Protein AF-A0A7S3S2J1-F1 (afdb_monomer_lite)

Sequence (202 aa):
QIERDEGIYTLYLQVISAFTAVYYAEATLKIFALGRIYFLDPWCQLDFALVLISLLDEVASDILTSVLPIPAGLLRVLRVLRILRILRLLKSFGGLRDLLKTIALSLPALWNVSSLLALVVFMYSVVGMQLFTFVMHGEGITDQRNFETISSAALLLFQCLTGDEWSLIMADAGVTEGRGCSPDGATLPFSDEPVSNCGSQY

Organism: NCBI:txid141414

pLDDT: mean 83.12, std 9.82, range [46.38, 96.94]

Structure (mmCIF, N/CA/C/O backbone):
data_AF-A0A7S3S2J1-F1
#
_entry.id   AF-A0A7S3S2J1-F1
#
loop_
_atom_site.group_PDB
_atom_site.id
_atom_site.type_symbol
_atom_site.label_atom_id
_atom_site.label_alt_id
_atom_site.label_comp_id
_atom_site.label_asym_id
_atom_site.label_entity_id
_atom_site.label_seq_id
_atom_site.pdbx_PDB_ins_code
_atom_site.Cartn_x
_atom_site.Cartn_y
_atom_site.Cartn_z
_atom_site.occupancy
_atom_site.B_iso_or_equiv
_atom_site.auth_seq_id
_atom_site.auth_comp_id
_atom_site.auth_asym_id
_atom_site.auth_atom_id
_atom_site.pdbx_PDB_model_num
ATOM 1 N N . GLN A 1 1 ? 26.218 -10.490 25.830 1.00 46.38 1 GLN A N 1
ATOM 2 C CA . GLN A 1 1 ? 25.295 -9.360 26.093 1.00 46.38 1 GLN A CA 1
ATOM 3 C C . GLN A 1 1 ? 23.813 -9.723 25.882 1.00 46.38 1 GLN A C 1
ATOM 5 O O . GLN A 1 1 ? 22.976 -8.866 26.103 1.00 46.38 1 GLN A O 1
ATOM 10 N N . ILE A 1 2 ? 23.485 -10.982 25.544 1.00 54.66 2 ILE A N 1
ATOM 11 C CA . ILE A 1 2 ? 22.114 -11.469 25.276 1.00 54.66 2 ILE A CA 1
ATOM 12 C C . ILE A 1 2 ? 21.459 -12.097 26.536 1.00 54.66 2 ILE A C 1
ATOM 14 O O . ILE A 1 2 ? 20.244 -12.130 26.652 1.00 54.66 2 ILE A O 1
ATOM 18 N N . GLU A 1 3 ? 22.240 -12.500 27.547 1.00 58.75 3 GLU A N 1
ATOM 19 C CA . GLU A 1 3 ? 21.725 -13.144 28.779 1.00 58.75 3 GLU A CA 1
ATOM 20 C C . GLU A 1 3 ? 21.101 -12.192 29.817 1.00 58.75 3 GLU A C 1
ATOM 22 O O . GLU A 1 3 ? 20.320 -12.628 30.654 1.00 58.75 3 GLU A O 1
ATOM 27 N N . ARG A 1 4 ? 21.384 -10.879 29.772 1.00 56.00 4 ARG A N 1
ATOM 28 C CA . ARG A 1 4 ? 20.713 -9.898 30.666 1.00 56.00 4 ARG A CA 1
ATOM 29 C C . ARG A 1 4 ? 19.264 -9.618 30.237 1.00 56.00 4 ARG A C 1
ATOM 31 O O . ARG A 1 4 ? 18.516 -8.944 30.935 1.00 56.00 4 ARG A O 1
ATOM 38 N N . ASP A 1 5 ? 18.893 -10.123 29.075 1.00 65.00 5 ASP A N 1
ATOM 39 C CA . ASP A 1 5 ? 17.737 -9.682 28.320 1.00 65.00 5 ASP A CA 1
ATOM 40 C C . ASP A 1 5 ? 16.553 -10.647 28.527 1.00 65.00 5 ASP A C 1
ATOM 42 O O . ASP A 1 5 ? 15.405 -10.226 28.575 1.00 65.00 5 ASP A O 1
ATOM 46 N N . GLU A 1 6 ? 16.810 -11.928 28.818 1.00 75.12 6 GLU A N 1
ATOM 47 C CA . GLU A 1 6 ? 15.783 -12.966 29.025 1.00 75.12 6 GLU A CA 1
ATOM 48 C C . GLU A 1 6 ? 14.822 -12.654 30.194 1.00 75.12 6 GLU A C 1
ATOM 50 O O . GLU A 1 6 ? 13.600 -12.776 30.069 1.00 75.12 6 GLU A O 1
ATOM 55 N N . GLY A 1 7 ? 15.348 -12.145 31.314 1.00 77.38 7 GLY A N 1
ATOM 56 C CA . GLY A 1 7 ? 14.532 -11.673 32.440 1.00 77.38 7 GLY A CA 1
ATOM 57 C C . GLY A 1 7 ? 13.687 -10.438 32.098 1.00 77.38 7 GLY A C 1
ATOM 58 O O . GLY A 1 7 ? 12.542 -10.326 32.527 1.00 77.38 7 GLY A O 1
ATOM 59 N N . ILE A 1 8 ? 14.215 -9.527 31.276 1.00 79.06 8 ILE A N 1
ATOM 60 C CA . ILE A 1 8 ? 13.484 -8.336 30.820 1.00 79.06 8 ILE A CA 1
ATOM 61 C C . ILE A 1 8 ? 12.396 -8.735 29.814 1.00 79.06 8 ILE A C 1
ATOM 63 O O . ILE A 1 8 ? 11.279 -8.226 29.896 1.00 79.06 8 ILE A O 1
ATOM 67 N N . TYR A 1 9 ? 12.671 -9.688 28.921 1.00 77.50 9 TYR A N 1
ATOM 68 C CA . TYR A 1 9 ? 11.700 -10.203 27.955 1.00 77.50 9 TYR A CA 1
ATOM 69 C C . TYR A 1 9 ? 10.545 -10.938 28.630 1.00 77.50 9 TYR A C 1
ATOM 71 O O . TYR A 1 9 ? 9.387 -10.714 28.281 1.00 77.50 9 TYR A O 1
ATOM 79 N N . THR A 1 10 ? 10.826 -11.787 29.619 1.00 79.25 10 THR A N 1
ATOM 80 C CA . THR A 1 10 ? 9.770 -12.486 30.368 1.00 79.25 10 THR A CA 1
ATOM 81 C C . THR A 1 10 ? 8.900 -11.510 31.162 1.00 79.25 10 THR A C 1
ATOM 83 O O . THR A 1 10 ? 7.674 -11.608 31.097 1.00 79.25 10 THR A O 1
ATOM 86 N N . LEU A 1 11 ? 9.498 -10.514 31.827 1.00 82.56 11 LEU A N 1
ATOM 87 C CA . LEU A 1 11 ? 8.759 -9.433 32.490 1.00 82.56 11 LEU A CA 1
ATOM 88 C C . LEU A 1 11 ? 7.908 -8.627 31.501 1.00 82.56 11 LEU A C 1
ATOM 90 O O . LEU A 1 11 ? 6.737 -8.361 31.768 1.00 82.56 11 LEU A O 1
ATOM 94 N N . TYR A 1 12 ? 8.459 -8.278 30.339 1.00 80.56 12 TYR A N 1
ATOM 95 C CA . TYR A 1 12 ? 7.742 -7.574 29.277 1.00 80.56 12 TYR A CA 1
ATOM 96 C C . TYR A 1 12 ? 6.513 -8.362 28.795 1.00 80.56 12 TYR A C 1
ATOM 98 O O . TYR A 1 12 ? 5.415 -7.808 28.699 1.00 80.56 12 TYR A O 1
ATOM 106 N N . LEU A 1 13 ? 6.669 -9.668 28.561 1.00 75.56 13 LEU A N 1
ATOM 107 C CA . LEU A 1 13 ? 5.572 -10.552 28.160 1.00 75.56 13 LEU A CA 1
ATOM 108 C C . LEU A 1 13 ? 4.500 -10.671 29.249 1.00 75.56 13 LEU A C 1
ATOM 110 O O . LEU A 1 13 ? 3.309 -10.587 28.945 1.00 75.56 13 LEU A O 1
ATOM 114 N N . GLN A 1 14 ? 4.902 -10.806 30.516 1.00 81.25 14 GLN A N 1
ATOM 115 C CA . GLN A 1 14 ? 3.968 -10.856 31.642 1.00 81.25 14 GLN A CA 1
ATOM 116 C C . GLN A 1 14 ? 3.156 -9.565 31.758 1.00 81.25 14 GLN A C 1
ATOM 118 O O . GLN A 1 14 ? 1.929 -9.618 31.846 1.00 81.25 14 GLN A O 1
ATOM 123 N N . VAL A 1 15 ? 3.810 -8.406 31.670 1.00 81.38 15 VAL A N 1
ATOM 124 C CA . VAL A 1 15 ? 3.139 -7.101 31.707 1.00 81.38 15 VAL A CA 1
ATOM 125 C C . VAL A 1 15 ? 2.128 -6.976 30.563 1.00 81.38 15 VAL A C 1
ATOM 127 O O . VAL A 1 15 ? 0.972 -6.630 30.799 1.00 81.38 15 VAL A O 1
ATOM 130 N N . ILE A 1 16 ? 2.507 -7.330 29.333 1.00 77.44 16 ILE A N 1
ATOM 131 C CA . ILE A 1 16 ? 1.600 -7.280 28.175 1.00 77.44 16 ILE A CA 1
ATOM 132 C C . ILE A 1 16 ? 0.417 -8.229 28.328 1.00 77.44 16 ILE A C 1
ATOM 134 O O . ILE A 1 16 ? -0.709 -7.858 27.983 1.00 77.44 16 ILE A O 1
ATOM 138 N N . SER A 1 17 ? 0.643 -9.433 28.852 1.00 75.69 17 SER A N 1
ATOM 139 C CA . SER A 1 17 ? -0.434 -10.390 29.105 1.00 75.69 17 SER A CA 1
ATOM 140 C C . SER A 1 17 ? -1.430 -9.856 30.142 1.00 75.69 17 SER A C 1
ATOM 142 O O . SER A 1 17 ? -2.639 -9.926 29.924 1.00 75.69 17 SER A O 1
ATOM 144 N N . ALA A 1 18 ? -0.944 -9.201 31.203 1.00 80.81 18 ALA A N 1
ATOM 145 C CA . ALA A 1 18 ? -1.784 -8.593 32.230 1.00 80.81 18 ALA A CA 1
ATOM 146 C C . ALA A 1 18 ? -2.621 -7.431 31.672 1.00 80.81 18 ALA A C 1
ATOM 148 O O . ALA A 1 18 ? -3.836 -7.398 31.863 1.00 80.81 18 ALA A O 1
ATOM 149 N N . PHE A 1 19 ? -2.010 -6.519 30.908 1.00 75.50 19 PHE A N 1
ATOM 150 C CA . PHE A 1 19 ? -2.751 -5.457 30.218 1.00 75.50 19 PHE A CA 1
ATOM 151 C C . PHE A 1 19 ? -3.788 -6.031 29.246 1.00 75.50 19 PHE A C 1
ATOM 153 O O . PHE A 1 19 ? -4.921 -5.557 29.197 1.00 75.50 19 PHE A O 1
ATOM 160 N N . THR A 1 20 ? -3.436 -7.082 28.501 1.00 74.88 20 THR A N 1
ATOM 161 C CA . THR A 1 20 ? -4.353 -7.774 27.581 1.00 74.88 20 THR A CA 1
ATOM 162 C C . THR A 1 20 ? -5.565 -8.335 28.324 1.00 74.88 20 THR A C 1
ATOM 164 O O . THR A 1 20 ? -6.684 -8.156 27.846 1.00 74.88 20 THR A O 1
ATOM 167 N N . ALA A 1 21 ? -5.365 -8.947 29.493 1.00 79.50 21 ALA A N 1
ATOM 168 C CA . ALA A 1 21 ? -6.444 -9.467 30.328 1.00 79.50 21 ALA A CA 1
ATOM 169 C C . ALA A 1 21 ? -7.359 -8.355 30.870 1.00 79.50 21 ALA A C 1
ATOM 171 O O . ALA A 1 21 ? -8.578 -8.513 30.863 1.00 79.50 21 ALA A O 1
ATOM 172 N N . VAL A 1 22 ? -6.802 -7.207 31.271 1.00 80.69 22 VAL A N 1
ATOM 173 C CA . VAL A 1 22 ? -7.594 -6.037 31.698 1.00 80.69 22 VAL A CA 1
ATOM 174 C C . VAL A 1 22 ? -8.461 -5.514 30.553 1.00 80.69 22 VAL A C 1
ATOM 176 O O . VAL A 1 22 ? -9.655 -5.302 30.745 1.00 80.69 22 VAL A O 1
ATOM 179 N N . TYR A 1 23 ? -7.905 -5.381 29.346 1.00 73.06 23 TYR A N 1
ATOM 180 C CA . TYR A 1 23 ? -8.684 -4.985 28.167 1.00 73.06 23 TYR A CA 1
ATOM 181 C C . TYR A 1 23 ? -9.751 -6.019 27.798 1.00 73.06 23 TYR A C 1
ATOM 183 O O . TYR A 1 23 ? -10.849 -5.652 27.390 1.00 73.06 23 TYR A O 1
ATOM 191 N N . TYR A 1 24 ? -9.462 -7.310 27.965 1.00 76.31 24 TYR A N 1
ATOM 192 C CA . TYR A 1 24 ? -10.443 -8.373 27.758 1.00 76.31 24 TYR A CA 1
ATOM 193 C C . TYR A 1 24 ? -11.604 -8.270 28.757 1.00 76.31 24 TYR A C 1
ATOM 195 O O . TYR A 1 24 ? -12.774 -8.362 28.377 1.00 76.31 24 TYR A O 1
ATOM 203 N N . ALA A 1 25 ? -11.296 -8.016 30.030 1.00 80.56 25 ALA A N 1
ATOM 204 C CA . ALA A 1 25 ? -12.295 -7.786 31.067 1.00 80.56 25 ALA A CA 1
ATOM 205 C C . ALA A 1 25 ? -13.125 -6.520 30.788 1.00 80.56 25 ALA A C 1
ATOM 207 O O . ALA A 1 25 ? -14.348 -6.550 30.890 1.00 80.56 25 ALA A O 1
ATOM 208 N N . GLU A 1 26 ? -12.492 -5.423 30.368 1.00 81.44 26 GLU A N 1
ATOM 209 C CA . GLU A 1 26 ? -13.181 -4.189 29.976 1.00 81.44 26 GLU A CA 1
ATOM 210 C C . GLU A 1 26 ? -14.126 -4.419 28.786 1.00 81.44 26 GLU A C 1
ATOM 212 O O . GLU A 1 26 ? -15.284 -3.996 28.824 1.00 81.44 26 GLU A O 1
ATOM 217 N N . ALA A 1 27 ? -13.655 -5.112 27.745 1.00 73.62 27 ALA A N 1
ATOM 218 C CA . ALA A 1 27 ? -14.432 -5.403 26.546 1.00 73.62 27 ALA A CA 1
ATOM 219 C C . ALA A 1 27 ? -15.640 -6.294 26.858 1.00 73.62 27 ALA A C 1
ATOM 221 O O . ALA A 1 27 ? -16.764 -5.967 26.482 1.00 73.62 27 ALA A O 1
ATOM 222 N N . THR A 1 28 ? -15.432 -7.390 27.594 1.00 78.31 28 THR A N 1
ATOM 223 C CA . THR A 1 28 ? -16.518 -8.292 28.008 1.00 78.31 28 THR A CA 1
ATOM 224 C C . THR A 1 28 ? -17.535 -7.570 28.888 1.00 78.31 28 THR A C 1
ATOM 226 O O . THR A 1 28 ? -18.732 -7.659 28.616 1.00 78.31 28 THR A O 1
ATOM 229 N N . LEU A 1 29 ? -17.091 -6.769 29.863 1.00 81.62 29 LEU A N 1
ATOM 230 C CA . LEU A 1 29 ? -17.978 -5.964 30.707 1.00 81.62 29 LEU A CA 1
ATOM 231 C C . LEU A 1 29 ? -18.809 -4.984 29.866 1.00 81.62 29 LEU A C 1
ATOM 233 O O . LEU A 1 29 ? -20.023 -4.914 30.039 1.00 81.62 29 LEU A O 1
ATOM 237 N N . LYS A 1 30 ? -18.203 -4.283 28.900 1.00 77.94 30 LYS A N 1
ATOM 238 C CA . LYS A 1 30 ? -18.931 -3.377 27.993 1.00 77.94 30 LYS A CA 1
ATOM 239 C C . LYS A 1 30 ? -19.941 -4.099 27.106 1.00 77.94 30 LYS A C 1
ATOM 241 O O . LYS A 1 30 ? -21.025 -3.564 26.887 1.00 77.94 30 LYS A O 1
ATOM 246 N N . ILE A 1 31 ? -19.620 -5.298 26.624 1.00 79.06 31 ILE A N 1
ATOM 247 C CA . ILE A 1 31 ? -20.546 -6.115 25.827 1.00 79.06 31 ILE A CA 1
ATOM 248 C C . ILE A 1 31 ? -21.756 -6.520 26.677 1.00 79.06 31 ILE A C 1
ATOM 250 O O . ILE A 1 31 ? -22.893 -6.350 26.237 1.00 79.06 31 ILE A O 1
ATOM 254 N N . PHE A 1 32 ? -21.527 -6.984 27.910 1.00 80.56 32 PHE A N 1
ATOM 255 C CA . PHE A 1 32 ? -22.607 -7.353 28.829 1.00 80.56 32 PHE A CA 1
ATOM 256 C C . PHE A 1 32 ? -23.444 -6.148 29.280 1.00 80.56 32 PHE A C 1
ATOM 258 O O . PHE A 1 32 ? -24.659 -6.271 29.410 1.00 80.56 32 PHE A O 1
ATOM 265 N N . ALA A 1 33 ? -22.823 -4.984 29.486 1.00 83.56 33 ALA A N 1
ATOM 266 C CA . ALA A 1 33 ? -23.506 -3.788 29.974 1.00 83.56 33 ALA A CA 1
ATOM 267 C C . ALA A 1 33 ? -24.280 -3.024 28.881 1.00 83.56 33 ALA A C 1
ATOM 269 O O . ALA A 1 33 ? -25.367 -2.521 29.155 1.00 83.56 33 ALA A O 1
ATOM 270 N N . LEU A 1 34 ? -23.747 -2.914 27.654 1.00 77.62 34 LEU A N 1
ATOM 271 C CA . LEU A 1 34 ? -24.353 -2.108 26.579 1.00 77.62 34 LEU A CA 1
ATOM 272 C C . LEU A 1 34 ? -25.139 -2.934 25.546 1.00 77.62 34 LEU A C 1
ATOM 274 O O . LEU A 1 34 ? -25.948 -2.370 24.802 1.00 77.62 34 LEU A O 1
ATOM 278 N N . GLY A 1 35 ? -24.929 -4.252 25.468 1.00 79.56 35 GLY A N 1
ATOM 279 C CA . GLY A 1 35 ? -25.670 -5.146 24.574 1.00 79.56 35 GLY A CA 1
ATOM 280 C C . GLY A 1 35 ? -25.670 -4.676 23.113 1.00 79.56 35 GLY A C 1
ATOM 281 O O . GLY A 1 35 ? -24.632 -4.614 22.465 1.00 79.56 35 GLY A O 1
ATOM 282 N N . ARG A 1 36 ? -26.844 -4.322 22.570 1.00 70.69 36 ARG A N 1
ATOM 283 C CA . ARG A 1 36 ? -26.993 -3.857 21.173 1.00 70.69 36 ARG A CA 1
ATOM 284 C C . ARG A 1 36 ? -26.413 -2.465 20.909 1.00 70.69 36 ARG A C 1
ATOM 286 O O . ARG A 1 36 ? -25.995 -2.201 19.786 1.00 70.69 36 ARG A O 1
ATOM 293 N N . ILE A 1 37 ? -26.361 -1.595 21.918 1.00 75.12 37 ILE A N 1
ATOM 294 C CA . ILE A 1 37 ? -25.827 -0.227 21.783 1.00 75.12 37 ILE A CA 1
ATOM 295 C C . ILE A 1 37 ? -24.306 -0.267 21.576 1.00 75.12 37 ILE A C 1
ATOM 297 O O . ILE A 1 37 ? -23.743 0.603 20.918 1.00 75.12 37 ILE A O 1
ATOM 301 N N . TYR A 1 38 ? -23.653 -1.335 22.042 1.00 73.62 38 TYR A N 1
ATOM 302 C CA . TYR A 1 38 ? -22.228 -1.583 21.831 1.00 73.62 38 TYR A CA 1
ATOM 303 C C . TYR A 1 38 ? -21.841 -1.604 20.344 1.00 73.62 38 TYR A C 1
ATOM 305 O O . TYR A 1 38 ? -20.798 -1.080 19.965 1.00 73.62 38 TYR A O 1
ATOM 313 N N . PHE A 1 39 ? -22.699 -2.153 19.479 1.00 73.19 39 PHE A N 1
ATOM 314 C CA . PHE A 1 39 ? -22.431 -2.234 18.042 1.00 73.19 39 PHE A CA 1
ATOM 315 C C . PHE A 1 39 ? -22.706 -0.930 17.290 1.00 73.19 39 PHE A C 1
ATOM 317 O O . PHE A 1 39 ? -22.501 -0.893 16.085 1.00 73.19 39 PHE A O 1
ATOM 324 N N . LEU A 1 40 ? -23.160 0.139 17.945 1.00 77.56 40 LEU A N 1
ATOM 325 C CA . LEU A 1 40 ? -23.338 1.441 17.293 1.00 77.56 40 LEU A CA 1
ATOM 326 C C . LEU A 1 40 ? -22.095 2.329 17.421 1.00 77.56 40 LEU A C 1
ATOM 328 O O . LEU A 1 40 ? -21.878 3.191 16.573 1.00 77.56 40 LEU A O 1
ATOM 332 N N . ASP A 1 41 ? -21.268 2.115 18.448 1.00 79.31 41 ASP A N 1
ATOM 333 C CA . ASP A 1 41 ? -20.044 2.887 18.653 1.00 79.31 41 ASP A CA 1
ATOM 334 C C . ASP A 1 41 ? -18.847 2.222 17.937 1.00 79.31 41 ASP A C 1
ATOM 336 O O . ASP A 1 41 ? -18.451 1.110 18.309 1.00 79.31 41 ASP A O 1
ATOM 340 N N . PRO A 1 42 ? -18.217 2.875 16.940 1.00 77.88 42 PRO A N 1
ATOM 341 C CA . PRO A 1 42 ? -17.069 2.315 16.221 1.00 77.88 42 PRO A CA 1
ATOM 342 C C . PRO A 1 42 ? -15.878 2.000 17.139 1.00 77.88 42 PRO A C 1
ATOM 344 O O . PRO A 1 42 ? -15.122 1.064 16.876 1.00 77.88 42 PRO A O 1
ATOM 347 N N . TRP A 1 43 ? -15.722 2.718 18.257 1.00 76.69 43 TRP A N 1
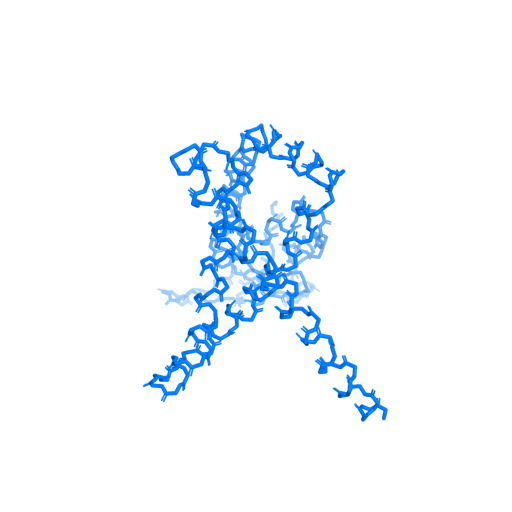ATOM 348 C CA . TRP A 1 43 ? -14.657 2.447 19.229 1.00 76.69 43 TRP A CA 1
ATOM 349 C C . TRP A 1 43 ? -14.894 1.182 20.054 1.00 76.69 43 TRP A C 1
ATOM 351 O O . TRP A 1 43 ? -13.937 0.586 20.564 1.00 76.69 43 TRP A O 1
ATOM 361 N N . CYS A 1 44 ? -16.156 0.782 20.191 1.00 76.88 44 CYS A N 1
ATOM 362 C CA . CYS A 1 44 ? -16.557 -0.483 20.787 1.00 76.88 44 CYS A CA 1
ATOM 363 C C . CYS A 1 44 ? -16.446 -1.622 19.761 1.00 76.88 44 CYS A C 1
ATOM 365 O O . CYS A 1 44 ? -15.898 -2.671 20.079 1.00 76.88 44 CYS A O 1
ATOM 367 N N . GLN A 1 45 ? -16.827 -1.406 18.499 1.00 80.19 45 GLN A N 1
ATOM 368 C CA . GLN A 1 45 ? -16.625 -2.407 17.439 1.00 80.19 45 GLN A CA 1
ATOM 369 C C . GLN A 1 45 ? -15.143 -2.764 17.232 1.00 80.19 45 GLN A C 1
ATOM 371 O O . GLN A 1 45 ? -14.797 -3.941 17.125 1.00 80.19 45 GLN A O 1
ATOM 376 N N . LEU A 1 46 ? -14.259 -1.758 17.218 1.00 78.88 46 LEU A N 1
ATOM 377 C CA . LEU A 1 46 ? -12.812 -1.963 17.117 1.00 78.88 46 LEU A CA 1
ATOM 378 C C . LEU A 1 46 ? -12.274 -2.762 18.312 1.00 78.88 46 LEU A C 1
ATOM 380 O O . LEU A 1 46 ? -11.433 -3.637 18.140 1.00 78.88 46 LEU A O 1
ATOM 384 N N . ASP A 1 47 ? -12.787 -2.503 19.513 1.00 78.38 47 ASP A N 1
ATOM 385 C CA . ASP A 1 47 ? -12.437 -3.241 20.731 1.00 78.38 47 ASP A CA 1
ATOM 386 C C . ASP A 1 47 ? -12.756 -4.733 20.607 1.00 78.38 47 ASP A C 1
ATOM 388 O O . ASP A 1 47 ? -11.893 -5.583 20.827 1.00 78.38 47 ASP A O 1
ATOM 392 N N . PHE A 1 48 ? -13.979 -5.046 20.176 1.00 80.25 48 PHE A N 1
ATOM 393 C CA . PHE A 1 48 ? -14.430 -6.413 19.955 1.00 80.25 48 PHE A CA 1
ATOM 394 C C . PHE A 1 48 ? -13.619 -7.120 18.870 1.00 80.25 48 PHE A C 1
ATOM 396 O O . PHE A 1 48 ? -13.197 -8.259 19.067 1.00 80.25 48 PHE A O 1
ATOM 403 N N . ALA A 1 49 ? -13.328 -6.434 17.761 1.00 82.81 49 ALA A N 1
ATOM 404 C CA . ALA A 1 49 ? -12.473 -6.972 16.708 1.00 82.81 49 ALA A CA 1
ATOM 405 C C . ALA A 1 49 ? -11.062 -7.294 17.232 1.00 82.81 49 ALA A C 1
ATOM 407 O O . ALA A 1 49 ? -10.541 -8.378 16.978 1.00 82.81 49 ALA A O 1
ATOM 408 N N . LEU A 1 50 ? -10.456 -6.399 18.021 1.00 80.44 50 LEU A N 1
ATOM 409 C CA . LEU A 1 50 ? -9.132 -6.623 18.610 1.00 80.44 50 LEU A CA 1
ATOM 410 C C . LEU A 1 50 ? -9.115 -7.770 19.627 1.00 80.44 50 LEU A C 1
ATOM 412 O O . LEU A 1 50 ? -8.096 -8.459 19.748 1.00 80.44 50 LEU A O 1
ATOM 416 N N . VAL A 1 51 ? -10.199 -7.970 20.377 1.00 79.62 51 VAL A N 1
ATOM 417 C CA . VAL A 1 51 ? -10.355 -9.119 21.280 1.00 79.62 51 VAL A CA 1
ATOM 418 C C . VAL A 1 51 ? -10.465 -10.413 20.480 1.00 79.62 51 VAL A C 1
ATOM 420 O O . VAL A 1 51 ? -9.702 -11.342 20.741 1.00 79.62 51 VAL A O 1
ATOM 423 N N . LEU A 1 52 ? -11.330 -10.449 19.464 1.00 83.69 52 LEU A N 1
ATOM 424 C CA . LEU A 1 52 ? -11.528 -11.622 18.613 1.00 83.69 52 LEU A CA 1
ATOM 425 C C . LEU A 1 52 ? -10.237 -12.032 17.891 1.00 83.69 52 LEU A C 1
ATOM 427 O O . LEU A 1 52 ? -9.886 -13.208 17.890 1.00 83.69 52 LEU A O 1
ATOM 431 N N . ILE A 1 53 ? -9.497 -11.066 17.337 1.00 83.94 53 ILE A N 1
ATOM 432 C CA . ILE A 1 53 ? -8.213 -11.315 16.667 1.00 83.94 53 ILE A CA 1
ATOM 433 C C . ILE A 1 53 ? -7.177 -11.886 17.643 1.00 83.94 53 ILE A C 1
ATOM 435 O O . ILE A 1 53 ? -6.421 -12.778 17.273 1.00 83.94 53 ILE A O 1
ATOM 439 N N . SER A 1 54 ? -7.138 -11.402 18.888 1.00 79.62 54 SER A N 1
ATOM 440 C CA . SER A 1 54 ? -6.163 -11.892 19.875 1.00 79.62 54 SER A CA 1
ATOM 441 C C . SER A 1 54 ? -6.498 -13.292 20.375 1.00 79.62 54 SER A C 1
ATOM 443 O O . SER A 1 54 ? -5.595 -14.105 20.536 1.00 79.62 54 SER A O 1
ATOM 445 N N . LEU A 1 55 ? -7.789 -13.585 20.557 1.00 80.19 55 LEU A N 1
ATOM 446 C CA . LEU A 1 55 ? -8.258 -14.928 20.883 1.00 80.19 55 LEU A CA 1
ATOM 447 C C . LEU A 1 55 ? -7.940 -15.905 19.741 1.00 80.19 55 LEU A C 1
ATOM 449 O O . LEU A 1 55 ? -7.476 -17.013 19.986 1.00 80.19 55 LEU A O 1
ATOM 453 N N . LEU A 1 56 ? -8.141 -15.475 18.491 1.00 83.19 56 LEU A N 1
ATOM 454 C CA . LEU A 1 56 ? -7.801 -16.268 17.313 1.00 83.19 56 LEU A CA 1
ATOM 455 C C . LEU A 1 56 ? -6.291 -16.511 17.208 1.00 83.19 56 LEU A C 1
ATOM 457 O O . LEU A 1 56 ? -5.896 -17.626 16.891 1.00 83.19 56 LEU A O 1
ATOM 461 N N . ASP A 1 57 ? -5.455 -15.513 17.502 1.00 81.12 57 ASP A N 1
ATOM 462 C CA . ASP A 1 57 ? -3.992 -15.651 17.520 1.00 81.12 57 ASP A CA 1
ATOM 463 C C . ASP A 1 57 ? -3.506 -16.640 18.594 1.00 81.12 57 ASP A C 1
ATOM 465 O O . ASP A 1 57 ? -2.680 -17.493 18.284 1.00 81.12 57 ASP A O 1
ATOM 469 N N . GLU A 1 58 ? -4.046 -16.585 19.816 1.00 78.25 58 GLU A N 1
ATOM 470 C CA . GLU A 1 58 ? -3.702 -17.521 20.906 1.00 78.25 58 GLU A CA 1
ATOM 471 C C . GLU A 1 58 ? -4.151 -18.957 20.598 1.00 78.25 58 GLU A C 1
ATOM 473 O O . GLU A 1 58 ? -3.374 -19.904 20.714 1.00 78.25 58 GLU A O 1
ATOM 478 N N . VAL A 1 59 ? -5.381 -19.129 20.103 1.00 78.38 59 VAL A N 1
ATOM 479 C CA . VAL A 1 59 ? -5.890 -20.442 19.674 1.00 78.38 59 VAL A CA 1
ATOM 480 C C . VAL A 1 59 ? -5.078 -20.989 18.495 1.00 78.38 59 VAL A C 1
ATOM 482 O O . VAL A 1 59 ? -4.742 -22.175 18.466 1.00 78.38 59 VAL A O 1
ATOM 485 N N . ALA A 1 60 ? -4.728 -20.139 17.527 1.00 76.00 60 ALA A N 1
ATOM 486 C CA . ALA A 1 60 ? -3.926 -20.535 16.376 1.00 76.00 60 ALA A CA 1
ATOM 487 C C . ALA A 1 60 ? -2.471 -20.854 16.754 1.00 76.00 60 ALA A C 1
ATOM 489 O O . ALA A 1 60 ? -1.867 -21.728 16.134 1.00 76.00 60 ALA A O 1
ATOM 490 N N . SER A 1 61 ? -1.890 -20.189 17.757 1.00 72.75 61 SER A N 1
ATOM 491 C CA . SER A 1 61 ? -0.516 -20.475 18.173 1.00 72.75 61 SER A CA 1
ATOM 492 C C . SER A 1 61 ? -0.375 -21.759 18.978 1.00 72.75 61 SER A C 1
ATOM 494 O O . SER A 1 61 ? 0.653 -22.415 18.823 1.00 72.75 61 SER A O 1
ATOM 496 N N . ASP A 1 62 ? -1.376 -22.119 19.786 1.00 71.56 62 ASP A N 1
ATOM 497 C CA . ASP A 1 62 ? -1.280 -23.238 20.737 1.00 71.56 62 ASP A CA 1
ATOM 498 C C . ASP A 1 62 ? -1.886 -24.542 20.192 1.00 71.56 62 ASP A C 1
ATOM 500 O O . ASP A 1 62 ? -1.305 -25.623 20.323 1.00 71.56 62 ASP A O 1
ATOM 504 N N . ILE A 1 63 ? -3.059 -24.462 19.555 1.00 66.44 63 ILE A N 1
ATOM 505 C CA . ILE A 1 63 ? -3.811 -25.646 19.105 1.00 66.44 63 ILE A CA 1
ATOM 506 C C . ILE A 1 63 ? -3.473 -25.992 17.653 1.00 66.44 63 ILE A C 1
ATOM 508 O O . ILE A 1 63 ? -3.348 -27.160 17.290 1.00 66.44 63 ILE A O 1
ATOM 512 N N . LEU A 1 64 ? -3.312 -24.988 16.793 1.00 62.97 64 LEU A N 1
ATOM 513 C CA . LEU A 1 64 ? -3.195 -25.233 15.355 1.00 62.97 64 LEU A CA 1
ATOM 514 C C . LEU A 1 64 ? -1.797 -25.732 14.956 1.00 62.97 64 LEU A C 1
ATOM 516 O O . LEU A 1 64 ? -1.678 -26.511 14.016 1.00 62.97 64 LEU A O 1
ATOM 520 N N . THR A 1 65 ? -0.750 -25.329 15.681 1.00 65.50 65 THR A N 1
ATOM 521 C CA . THR A 1 65 ? 0.647 -25.765 15.470 1.00 65.50 65 THR A CA 1
ATOM 522 C C . THR A 1 65 ? 0.900 -27.202 15.917 1.00 65.50 65 THR A C 1
ATOM 524 O O . THR A 1 65 ? 1.802 -27.847 15.387 1.00 65.50 65 THR A O 1
ATOM 527 N N . SER A 1 66 ? 0.122 -27.708 16.879 1.00 66.94 66 SER A N 1
ATOM 528 C CA . SER A 1 66 ? 0.246 -29.076 17.393 1.00 66.94 66 SER A CA 1
ATOM 529 C C . SER A 1 66 ? -0.553 -30.099 16.579 1.00 66.94 66 SER A C 1
ATOM 531 O O . SER A 1 66 ? -0.206 -31.279 16.588 1.00 66.94 66 SER A O 1
ATOM 533 N N . VAL A 1 67 ? -1.587 -29.663 15.848 1.00 67.81 67 VAL A N 1
ATOM 534 C CA . VAL A 1 67 ? -2.516 -30.555 15.127 1.00 67.81 67 VAL A CA 1
ATOM 535 C C . VAL A 1 67 ? -2.363 -30.495 13.599 1.00 67.81 67 VAL A C 1
ATOM 537 O O . VAL A 1 67 ? -2.625 -31.497 12.935 1.00 67.81 67 VAL A O 1
ATOM 540 N N . LEU A 1 68 ? -1.926 -29.371 13.011 1.00 71.25 68 LEU A N 1
ATOM 541 C CA . LEU A 1 68 ? -1.805 -29.214 11.553 1.00 71.25 68 LEU A CA 1
ATOM 542 C C . LEU A 1 68 ? -0.435 -28.649 11.127 1.00 71.25 68 LEU A C 1
ATOM 544 O O . LEU A 1 68 ? 0.098 -27.757 11.787 1.00 71.25 68 LEU A O 1
ATOM 548 N N . PRO A 1 69 ? 0.134 -29.090 9.985 1.00 70.44 69 PRO A N 1
ATOM 549 C CA . PRO A 1 69 ? 1.303 -28.447 9.394 1.00 70.44 69 PRO A CA 1
ATOM 550 C C . PRO A 1 69 ? 0.905 -27.076 8.825 1.00 70.44 69 PRO A C 1
ATOM 552 O O . PRO A 1 69 ? 0.402 -26.959 7.708 1.00 70.44 69 PRO A O 1
ATOM 555 N N . ILE A 1 70 ? 1.100 -26.021 9.618 1.00 71.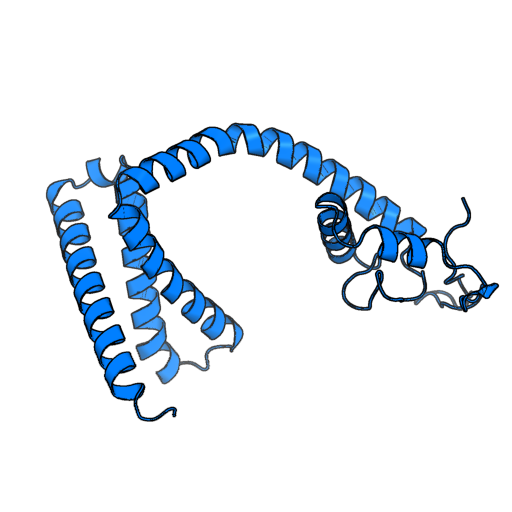25 70 ILE A N 1
ATOM 556 C CA . ILE A 1 70 ? 0.769 -24.648 9.226 1.00 71.25 70 ILE A CA 1
ATOM 557 C C . ILE A 1 70 ? 1.783 -24.133 8.186 1.00 71.25 70 ILE A C 1
ATOM 559 O O . ILE A 1 70 ? 2.991 -24.192 8.432 1.00 71.25 70 ILE A O 1
ATOM 563 N N . PRO A 1 71 ? 1.338 -23.548 7.056 1.00 78.06 71 PRO A N 1
ATOM 564 C CA . PRO A 1 71 ? 2.241 -22.926 6.093 1.00 78.06 71 PRO A CA 1
ATOM 565 C C . PRO A 1 71 ? 2.986 -21.732 6.708 1.00 78.06 71 PRO A C 1
ATOM 567 O O . PRO A 1 71 ? 2.402 -20.900 7.406 1.00 78.06 71 PRO A O 1
ATOM 570 N N . ALA A 1 72 ? 4.273 -21.586 6.377 1.00 76.81 72 ALA A N 1
ATOM 571 C CA . ALA A 1 72 ? 5.140 -20.530 6.914 1.00 76.81 72 ALA A CA 1
ATOM 572 C C . ALA A 1 72 ? 4.588 -19.103 6.709 1.00 76.81 72 ALA A C 1
ATOM 574 O O . ALA A 1 72 ? 4.856 -18.214 7.519 1.00 76.81 72 ALA A O 1
ATOM 575 N N . GLY A 1 73 ? 3.789 -18.882 5.657 1.00 79.12 73 GLY A N 1
ATOM 576 C CA . GLY A 1 73 ? 3.101 -17.613 5.410 1.00 79.12 73 GLY A CA 1
ATOM 577 C C . GLY A 1 73 ? 2.088 -17.251 6.500 1.00 79.12 73 GLY A C 1
ATOM 578 O O . GLY A 1 73 ? 2.084 -16.116 6.971 1.00 79.12 73 GLY A O 1
ATOM 579 N N . LEU A 1 74 ? 1.293 -18.215 6.977 1.00 78.31 74 LEU A N 1
ATOM 580 C CA . LEU A 1 74 ? 0.286 -17.961 8.012 1.00 78.31 74 LEU A CA 1
ATOM 581 C C . LEU A 1 74 ? 0.942 -17.644 9.362 1.00 78.31 74 LEU A C 1
ATOM 583 O O . LEU A 1 74 ? 0.507 -16.731 10.056 1.00 78.31 74 LEU A O 1
ATOM 587 N N . LEU A 1 75 ? 2.062 -18.301 9.686 1.00 78.81 75 LEU A N 1
ATOM 588 C CA . LEU A 1 75 ? 2.853 -17.979 10.879 1.00 78.81 75 LEU A CA 1
ATOM 589 C C . LEU A 1 75 ? 3.385 -16.538 10.858 1.00 78.81 75 LEU A C 1
ATOM 591 O O . LEU A 1 75 ? 3.441 -15.890 11.902 1.00 78.81 75 LEU A O 1
ATOM 595 N N . ARG A 1 76 ? 3.763 -16.010 9.684 1.00 81.56 76 ARG A N 1
ATOM 596 C CA . ARG A 1 76 ? 4.175 -14.601 9.546 1.00 81.56 76 ARG A CA 1
ATOM 597 C C . ARG A 1 76 ? 3.004 -13.653 9.792 1.00 81.56 76 ARG A C 1
ATOM 599 O O . ARG A 1 76 ? 3.183 -12.662 10.490 1.00 81.56 76 ARG A O 1
ATOM 606 N N . VAL A 1 77 ? 1.816 -13.975 9.280 1.00 82.25 77 VAL A N 1
ATOM 607 C CA . VAL A 1 77 ? 0.607 -13.170 9.512 1.00 82.25 77 VAL A CA 1
ATOM 608 C C . VAL A 1 77 ? 0.240 -13.147 10.996 1.00 82.25 77 VAL A C 1
ATOM 610 O O . VAL A 1 77 ? 0.048 -12.065 11.543 1.00 82.25 77 VAL A O 1
ATOM 613 N N . LEU A 1 78 ? 0.236 -14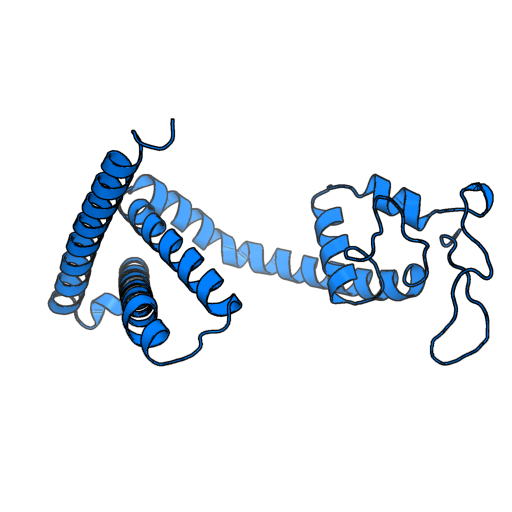.298 11.678 1.00 78.56 78 LEU A N 1
ATOM 614 C CA . LEU A 1 78 ? -0.018 -14.375 13.126 1.00 78.56 78 LEU A CA 1
ATOM 615 C C . LEU A 1 78 ? 0.962 -13.493 13.924 1.00 78.56 78 LEU A C 1
ATOM 617 O O . LEU A 1 78 ? 0.558 -12.734 14.803 1.00 78.56 78 LEU A O 1
ATOM 621 N N . ARG A 1 79 ? 2.249 -13.470 13.544 1.00 79.75 79 ARG A N 1
ATOM 622 C CA . ARG A 1 79 ? 3.234 -12.555 14.155 1.00 79.75 79 ARG A CA 1
ATOM 623 C C . ARG A 1 79 ? 2.870 -11.078 13.980 1.00 79.75 79 ARG A C 1
ATOM 625 O O . ARG A 1 79 ? 3.073 -10.305 14.910 1.00 79.75 79 ARG A O 1
ATOM 632 N N . VAL A 1 80 ? 2.325 -10.680 12.830 1.00 84.00 80 VAL A N 1
ATOM 633 C CA . VAL A 1 80 ? 1.867 -9.298 12.599 1.00 84.00 80 VAL A CA 1
ATOM 634 C C . VAL A 1 80 ? 0.608 -8.988 13.418 1.00 84.00 80 VAL A C 1
ATOM 636 O O . VAL A 1 80 ? 0.510 -7.907 13.994 1.00 84.00 80 VAL A O 1
ATOM 639 N N . LEU A 1 81 ? -0.323 -9.939 13.560 1.00 80.00 81 LEU A N 1
ATOM 640 C CA . LEU A 1 81 ? -1.523 -9.766 14.395 1.00 80.00 81 LEU A CA 1
ATOM 641 C C . LEU A 1 81 ? -1.181 -9.508 15.871 1.00 80.00 81 LEU A C 1
ATOM 643 O O . LEU A 1 81 ? -1.891 -8.765 16.546 1.00 80.00 81 LEU A O 1
ATOM 647 N N . ARG A 1 82 ? -0.052 -10.025 16.369 1.00 74.94 82 ARG A N 1
ATOM 648 C CA . ARG A 1 82 ? 0.451 -9.687 17.713 1.00 74.94 82 ARG A CA 1
ATOM 649 C C . ARG A 1 82 ? 0.794 -8.204 17.861 1.00 74.94 82 ARG A C 1
ATOM 651 O O . ARG A 1 82 ? 0.524 -7.628 18.912 1.00 74.94 82 ARG A O 1
ATOM 658 N N . ILE A 1 83 ? 1.313 -7.562 16.811 1.00 80.25 83 ILE A N 1
ATOM 659 C CA . ILE A 1 83 ? 1.611 -6.118 16.794 1.00 80.25 83 ILE A CA 1
ATOM 660 C C . ILE A 1 83 ? 0.312 -5.302 16.857 1.00 80.25 83 ILE A C 1
ATOM 662 O O . ILE A 1 83 ? 0.275 -4.246 17.485 1.00 80.25 83 ILE A O 1
ATOM 666 N N . LEU A 1 84 ? -0.793 -5.824 16.312 1.00 76.56 84 LEU A N 1
ATOM 667 C CA . LEU A 1 84 ? -2.117 -5.196 16.394 1.00 76.56 84 LEU A CA 1
ATOM 668 C C . LEU A 1 84 ? -2.573 -4.966 17.847 1.00 76.56 84 LEU A C 1
ATOM 670 O O . LEU A 1 84 ? -3.317 -4.026 18.120 1.00 76.56 84 LEU A O 1
ATOM 674 N N . ARG A 1 85 ? -2.088 -5.768 18.808 1.00 73.31 85 ARG A N 1
ATOM 675 C CA . ARG A 1 85 ? -2.361 -5.572 20.243 1.00 73.31 85 ARG A CA 1
ATOM 676 C C . ARG A 1 85 ? -1.809 -4.235 20.758 1.00 73.31 85 ARG A C 1
ATOM 678 O O . ARG A 1 85 ? -2.426 -3.638 21.636 1.00 73.31 85 ARG A O 1
ATOM 685 N N . ILE A 1 86 ? -0.722 -3.717 20.177 1.00 76.50 86 ILE A N 1
ATOM 686 C CA . ILE A 1 86 ? -0.163 -2.389 20.497 1.00 76.50 86 ILE A CA 1
ATOM 687 C C . ILE A 1 86 ? -1.147 -1.279 20.100 1.00 76.50 86 ILE A C 1
ATOM 689 O O . ILE A 1 86 ? -1.214 -0.255 20.778 1.00 76.50 86 ILE A O 1
ATOM 693 N N . LEU A 1 87 ? -2.001 -1.496 19.088 1.00 75.44 87 LEU A N 1
ATOM 694 C CA . LEU A 1 87 ? -3.031 -0.521 18.711 1.00 75.44 87 LEU A CA 1
ATOM 695 C C . LEU A 1 87 ? -4.047 -0.258 19.837 1.00 75.44 87 LEU A C 1
ATOM 697 O O . LEU A 1 87 ? -4.651 0.814 19.876 1.00 75.44 87 LEU A O 1
ATOM 701 N N . ARG A 1 88 ? -4.195 -1.179 20.803 1.00 72.31 88 ARG A N 1
ATOM 702 C CA . ARG A 1 88 ? -5.015 -0.963 22.010 1.00 72.31 88 ARG A CA 1
ATOM 703 C C . ARG A 1 88 ? -4.508 0.215 22.840 1.00 72.31 88 ARG A C 1
ATOM 705 O O . ARG A 1 88 ? -5.313 0.943 23.413 1.00 72.31 88 ARG A O 1
ATOM 712 N N . LEU A 1 89 ? -3.195 0.464 22.848 1.00 71.44 89 LEU A N 1
ATOM 713 C CA . LEU A 1 89 ? -2.616 1.624 23.530 1.00 71.44 89 LEU A CA 1
ATOM 714 C C . LEU A 1 89 ? -3.089 2.932 22.900 1.00 71.44 89 LEU A C 1
ATOM 716 O O . LEU A 1 89 ? -3.318 3.900 23.620 1.00 71.44 89 LEU A O 1
ATOM 720 N N . LEU A 1 90 ? -3.330 2.952 21.585 1.00 74.06 90 LEU A N 1
ATOM 721 C CA . LEU A 1 90 ? -3.828 4.148 20.902 1.00 74.06 90 LEU A CA 1
ATOM 722 C C . LEU A 1 90 ? -5.239 4.519 21.363 1.00 74.06 90 LEU A C 1
ATOM 724 O O . LEU A 1 90 ? -5.597 5.694 21.393 1.00 74.06 90 LEU A O 1
ATOM 728 N N . LYS A 1 91 ? -6.020 3.527 21.807 1.00 67.12 91 LYS A N 1
ATOM 729 C CA . LYS A 1 91 ? -7.295 3.758 22.476 1.00 67.12 91 LYS A CA 1
ATOM 730 C C . LYS A 1 91 ? -7.087 4.310 23.887 1.00 67.12 91 LYS A C 1
ATOM 732 O O . LYS A 1 91 ? -7.930 5.065 24.333 1.00 67.12 91 LYS A O 1
ATOM 737 N N . SER A 1 92 ? -6.012 4.043 24.617 1.00 67.56 92 SER A N 1
ATOM 738 C CA . SER A 1 92 ? -5.864 4.627 25.963 1.00 67.56 92 SER A CA 1
ATOM 739 C C . SER A 1 92 ? -5.641 6.148 25.941 1.00 67.56 92 SER A C 1
ATOM 741 O O . SER A 1 92 ? -6.019 6.835 26.889 1.00 67.56 92 SER A O 1
ATOM 743 N N . PHE A 1 93 ? -5.059 6.689 24.866 1.00 77.69 93 PHE A N 1
ATOM 744 C CA . PHE A 1 93 ? -4.716 8.109 24.762 1.00 77.69 93 PHE A CA 1
ATOM 745 C C . PHE A 1 93 ? -5.794 8.908 24.022 1.00 77.69 93 PHE A C 1
ATOM 747 O O . PHE A 1 93 ? -5.896 8.844 22.799 1.00 77.69 93 PHE A O 1
ATOM 754 N N . GLY A 1 94 ? -6.565 9.719 24.760 1.00 76.62 94 GLY A N 1
ATOM 755 C CA . GLY A 1 94 ? -7.624 10.571 24.197 1.00 76.62 94 GLY A CA 1
ATOM 756 C C . GLY A 1 94 ? -7.154 11.450 23.030 1.00 76.62 94 GLY A C 1
ATOM 757 O O . GLY A 1 94 ? -7.780 11.439 21.977 1.00 76.62 94 GLY A O 1
ATOM 758 N N . GLY A 1 95 ? -5.989 12.097 23.156 1.00 81.12 95 GLY A N 1
ATOM 759 C CA . GLY A 1 95 ? -5.439 12.932 22.079 1.00 81.12 95 GLY A CA 1
ATOM 760 C C . GLY A 1 95 ? -5.113 12.160 20.793 1.00 81.12 95 GLY A C 1
ATOM 761 O O . GLY A 1 95 ? -5.282 12.686 19.698 1.00 81.12 95 GLY A O 1
ATOM 762 N N . LEU A 1 96 ? -4.716 10.887 20.893 1.00 84.06 96 LEU A N 1
ATOM 763 C CA . LEU A 1 96 ? -4.464 10.062 19.711 1.00 84.06 96 LEU A CA 1
ATOM 764 C C . LEU A 1 96 ? -5.765 9.582 19.057 1.00 84.06 96 LEU A C 1
ATOM 766 O O . LEU A 1 96 ? -5.835 9.491 17.831 1.00 84.06 96 LEU A O 1
ATOM 770 N N . ARG A 1 97 ? -6.821 9.341 19.845 1.00 83.31 97 ARG A N 1
ATOM 771 C CA . ARG A 1 97 ? -8.157 9.058 19.297 1.00 83.31 97 ARG A CA 1
ATOM 772 C C . ARG A 1 97 ? -8.670 10.212 18.439 1.00 83.31 97 ARG A C 1
ATOM 774 O O . ARG A 1 97 ? -9.238 9.959 17.379 1.00 83.31 97 ARG A O 1
ATOM 781 N N . ASP A 1 98 ? -8.444 11.452 18.866 1.00 85.81 98 ASP A N 1
ATOM 782 C CA . ASP A 1 98 ? -8.884 12.641 18.129 1.00 85.81 98 ASP A CA 1
ATOM 783 C C . ASP A 1 98 ? -8.129 12.804 16.801 1.00 85.81 98 ASP A C 1
ATOM 785 O O . ASP A 1 98 ? -8.738 13.090 15.765 1.00 85.81 98 ASP A O 1
ATOM 789 N N . LEU A 1 99 ? -6.822 12.524 16.789 1.00 89.31 99 LEU A N 1
ATOM 790 C CA . LEU A 1 99 ? -6.028 12.487 15.556 1.00 89.31 99 LEU A CA 1
ATOM 791 C C . LEU A 1 99 ? -6.528 11.402 14.594 1.00 89.31 99 LEU A C 1
ATOM 793 O O . LEU A 1 99 ? -6.780 11.683 13.423 1.00 89.31 99 LEU A O 1
ATOM 797 N N . LEU A 1 100 ? -6.741 10.179 15.088 1.00 88.12 100 LEU A N 1
ATOM 798 C CA . LEU A 1 100 ? -7.264 9.072 14.281 1.00 88.12 100 LEU A CA 1
ATOM 799 C C . LEU A 1 100 ? -8.663 9.370 13.736 1.00 88.12 100 LEU A C 1
ATOM 801 O O . LEU A 1 100 ? -8.948 9.059 12.583 1.00 88.12 100 LEU A O 1
ATOM 805 N N . LYS A 1 101 ? -9.524 10.017 14.528 1.00 85.62 101 LYS A N 1
ATOM 806 C CA . LYS A 1 101 ? -10.843 10.466 14.075 1.00 85.62 101 LYS A CA 1
ATOM 807 C C . LYS A 1 101 ? -10.720 11.497 12.958 1.00 85.62 101 LYS A C 1
ATOM 809 O O . LYS A 1 101 ? -11.462 11.420 11.987 1.00 85.62 101 LYS A O 1
ATOM 814 N N . THR A 1 102 ? -9.772 12.423 13.062 1.00 91.06 102 THR A N 1
ATOM 815 C CA . THR A 1 102 ? -9.524 13.432 12.024 1.00 91.06 102 THR A CA 1
ATOM 816 C C . THR A 1 102 ? -9.062 12.783 10.718 1.00 91.06 102 THR A C 1
ATOM 818 O O . THR A 1 102 ? -9.575 13.124 9.655 1.00 91.06 102 THR A O 1
ATOM 821 N N . ILE A 1 103 ? -8.169 11.791 10.799 1.00 90.06 103 ILE A N 1
ATOM 822 C CA . ILE A 1 103 ? -7.751 10.985 9.643 1.00 90.06 103 ILE A CA 1
ATOM 823 C C . ILE A 1 103 ? -8.953 10.231 9.060 1.00 90.06 103 ILE A C 1
ATOM 825 O O . ILE A 1 103 ? -9.201 10.288 7.862 1.00 90.06 103 ILE A O 1
ATOM 829 N N . ALA A 1 104 ? -9.752 9.566 9.897 1.00 89.56 104 ALA A N 1
ATOM 830 C CA . ALA A 1 104 ? -10.919 8.816 9.437 1.00 89.56 104 ALA A CA 1
ATOM 831 C C . ALA A 1 104 ? -11.974 9.709 8.762 1.00 89.56 104 ALA A C 1
ATOM 833 O O . ALA A 1 104 ? -12.616 9.283 7.807 1.00 89.56 104 ALA A O 1
ATOM 834 N N . LEU A 1 105 ? -12.132 10.951 9.227 1.00 91.38 105 LEU A N 1
ATOM 835 C CA . LEU A 1 105 ? -13.031 11.933 8.621 1.00 91.38 105 LEU A CA 1
ATOM 836 C C . LEU A 1 105 ? -12.527 12.443 7.265 1.00 91.38 105 LEU A C 1
ATOM 838 O O . LEU A 1 105 ? -13.348 12.811 6.428 1.00 91.38 105 LEU A O 1
ATOM 842 N N . SER A 1 106 ? -11.212 12.458 7.025 1.00 93.38 106 SER A N 1
ATOM 843 C CA . SER A 1 106 ? -10.641 12.869 5.736 1.00 93.38 106 SER A CA 1
ATOM 844 C C . SER A 1 106 ? -10.532 11.721 4.725 1.00 93.38 106 SER A C 1
ATOM 846 O O . SER A 1 106 ? -10.524 11.986 3.522 1.00 93.38 106 SER A O 1
ATOM 848 N N . LEU A 1 107 ? -10.538 10.455 5.170 1.00 93.38 107 LEU A N 1
ATOM 849 C CA . LEU A 1 107 ? -10.482 9.273 4.295 1.00 93.38 107 LEU A CA 1
ATOM 850 C C . LEU A 1 107 ? -11.497 9.284 3.133 1.00 93.38 107 LEU A C 1
ATOM 852 O O . LEU A 1 107 ? -11.083 8.977 2.016 1.00 93.38 107 LEU A O 1
ATOM 856 N N . PRO A 1 108 ? -12.783 9.656 3.310 1.00 91.56 108 PRO A N 1
ATOM 857 C CA . PRO A 1 108 ? -13.739 9.688 2.201 1.00 91.56 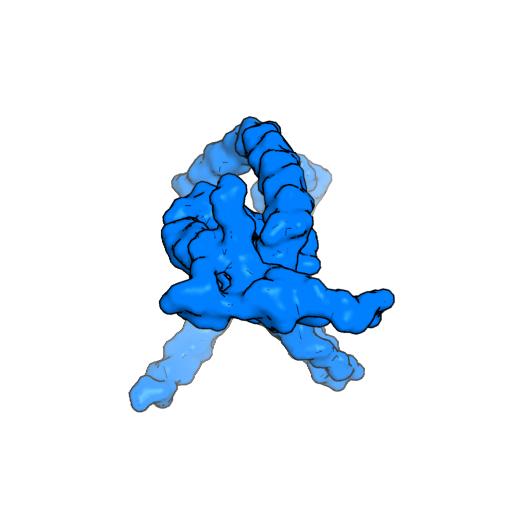108 PRO A CA 1
ATOM 858 C C . PRO A 1 108 ? -13.358 10.692 1.107 1.00 91.56 108 PRO A C 1
ATOM 860 O O . PRO A 1 108 ? -13.525 10.415 -0.078 1.00 91.56 108 PRO A O 1
ATOM 863 N N . ALA A 1 109 ? -12.811 11.849 1.490 1.00 91.44 109 ALA A N 1
ATOM 864 C CA . ALA A 1 109 ? -12.324 12.834 0.529 1.00 91.44 109 ALA A CA 1
ATOM 865 C C . ALA A 1 109 ? -11.056 12.329 -0.179 1.00 91.44 109 ALA A C 1
ATOM 867 O O . ALA A 1 109 ? -10.938 12.451 -1.399 1.00 91.44 109 ALA A O 1
ATOM 868 N N . LEU A 1 110 ? -10.143 11.699 0.570 1.00 93.75 110 LEU A N 1
ATOM 869 C CA . LEU A 1 110 ? -8.937 11.074 0.023 1.00 93.75 110 LEU A CA 1
ATOM 870 C C . LEU A 1 110 ? -9.261 9.932 -0.945 1.00 93.75 110 LEU A C 1
ATOM 872 O O . LEU A 1 110 ? -8.532 9.756 -1.918 1.00 93.75 110 LEU A O 1
ATOM 876 N N . TRP A 1 111 ? -10.339 9.178 -0.720 1.00 95.00 111 TRP A N 1
ATOM 877 C CA . TRP A 1 111 ? -10.753 8.078 -1.595 1.00 95.00 111 TRP A CA 1
ATOM 878 C C . TRP A 1 111 ? -11.061 8.554 -3.018 1.00 95.00 111 TRP A C 1
ATOM 880 O O . TRP A 1 111 ? -10.664 7.907 -3.984 1.00 95.00 111 TRP A O 1
ATOM 890 N N . ASN A 1 112 ? -11.695 9.721 -3.160 1.00 94.12 112 ASN A N 1
ATOM 891 C CA . ASN A 1 112 ? -11.997 10.304 -4.469 1.00 94.12 112 ASN A CA 1
ATOM 892 C C . ASN A 1 112 ? -10.727 10.691 -5.239 1.00 94.12 112 ASN A C 1
ATOM 894 O O . ASN A 1 112 ? -10.628 10.454 -6.438 1.00 94.12 112 ASN A O 1
ATOM 898 N N . VAL A 1 113 ? -9.741 11.270 -4.552 1.00 95.44 113 VAL A N 1
ATOM 899 C CA . VAL A 1 113 ? -8.461 11.642 -5.176 1.00 95.44 113 VAL A CA 1
ATOM 900 C C . VAL A 1 113 ? -7.622 10.397 -5.471 1.00 95.44 113 VAL A C 1
ATOM 902 O O . VAL A 1 113 ? -7.028 10.286 -6.539 1.00 95.44 113 VAL A O 1
ATOM 905 N N . SER A 1 114 ? -7.614 9.431 -4.551 1.00 94.44 114 SER A N 1
ATOM 906 C CA . SER A 1 114 ? -6.866 8.179 -4.695 1.00 94.44 114 SER A CA 1
ATOM 907 C C . SER A 1 114 ? -7.406 7.319 -5.833 1.00 94.44 114 SER A C 1
ATOM 909 O O . SER A 1 114 ? -6.617 6.693 -6.530 1.00 94.44 114 SER A O 1
ATOM 911 N N . SER A 1 115 ? -8.723 7.296 -6.061 1.00 94.88 115 SER A N 1
ATOM 912 C CA . SER A 1 115 ? -9.312 6.546 -7.175 1.00 94.88 115 SER A CA 1
ATOM 913 C C . SER A 1 115 ? -8.931 7.145 -8.529 1.00 94.88 115 SER A C 1
ATOM 915 O O . SER A 1 115 ? -8.564 6.404 -9.441 1.00 94.88 115 SER A O 1
ATOM 917 N N . LEU A 1 116 ? -8.926 8.478 -8.641 1.00 95.81 116 LEU A N 1
ATOM 918 C CA . LEU A 1 116 ? -8.423 9.170 -9.825 1.00 95.81 116 LEU A CA 1
ATOM 919 C C . LEU A 1 116 ? -6.939 8.857 -10.053 1.00 95.81 116 LEU A C 1
ATOM 921 O O . LEU A 1 116 ? -6.548 8.512 -11.165 1.00 95.81 116 LEU A O 1
ATOM 925 N N . LEU A 1 117 ? -6.123 8.921 -8.998 1.00 95.56 117 LEU A N 1
ATOM 926 C CA . LEU A 1 117 ? -4.698 8.605 -9.079 1.00 95.56 117 LEU A CA 1
ATOM 927 C C . LEU A 1 117 ? -4.455 7.144 -9.485 1.00 95.56 117 LEU A C 1
ATOM 929 O O . LEU A 1 117 ? -3.619 6.883 -10.344 1.00 95.56 117 LEU A O 1
ATOM 933 N N . ALA A 1 118 ? -5.206 6.196 -8.923 1.00 95.75 118 ALA A N 1
ATOM 934 C CA . ALA A 1 118 ? -5.103 4.779 -9.264 1.00 95.75 118 ALA A CA 1
ATOM 935 C C . ALA A 1 118 ? -5.450 4.513 -10.736 1.00 95.75 118 ALA A C 1
ATOM 937 O O . ALA A 1 118 ? -4.788 3.704 -11.383 1.00 95.75 118 ALA A O 1
ATOM 938 N N . LEU A 1 119 ? -6.443 5.220 -11.288 1.00 96.12 119 LEU A N 1
ATOM 939 C CA . LEU A 1 119 ? -6.775 5.142 -12.711 1.00 96.12 119 LEU A CA 1
ATOM 940 C C . LEU A 1 119 ? -5.628 5.662 -13.583 1.00 96.12 119 LEU A C 1
ATOM 942 O O . LEU A 1 119 ? -5.283 5.029 -14.579 1.00 96.12 119 LEU A O 1
ATOM 946 N N . VAL A 1 120 ? -5.009 6.778 -13.192 1.00 95.94 120 VAL A N 1
ATOM 947 C CA . VAL A 1 120 ? -3.837 7.323 -13.888 1.00 95.94 120 VAL A CA 1
ATOM 948 C C . VAL A 1 120 ? -2.679 6.324 -13.854 1.00 95.94 120 VAL A C 1
ATOM 950 O O . VAL A 1 120 ? -2.134 6.007 -14.908 1.00 95.94 120 VAL A O 1
ATOM 953 N N . VAL A 1 121 ? -2.352 5.763 -12.683 1.00 96.50 121 VAL A N 1
ATOM 954 C CA . VAL A 1 121 ? -1.322 4.715 -12.554 1.00 96.50 121 VAL A CA 1
ATOM 955 C C . VAL A 1 121 ? -1.638 3.542 -13.466 1.00 96.50 121 VAL A C 1
ATOM 957 O O . VAL A 1 121 ? -0.772 3.129 -14.220 1.00 96.50 121 VAL A O 1
ATOM 960 N N . PHE A 1 122 ? -2.879 3.055 -13.465 1.00 96.31 122 PHE A N 1
ATOM 961 C CA . PHE A 1 122 ? -3.290 1.935 -14.306 1.00 96.31 122 PHE A CA 1
ATOM 962 C C . PHE A 1 122 ? -3.090 2.212 -15.802 1.00 96.31 122 PHE A C 1
ATOM 964 O O . PHE A 1 122 ? -2.533 1.374 -16.511 1.00 96.31 122 PHE A O 1
ATOM 971 N N . MET A 1 123 ? -3.488 3.394 -16.285 1.00 96.94 123 MET A N 1
ATOM 972 C CA . MET A 1 123 ? -3.265 3.782 -17.681 1.00 96.94 123 MET A CA 1
ATOM 973 C C . MET A 1 123 ? -1.772 3.809 -18.025 1.00 96.94 123 MET A C 1
ATOM 975 O O . MET A 1 123 ? -1.362 3.226 -19.029 1.00 96.94 123 MET A O 1
ATOM 979 N N . TYR A 1 124 ? -0.950 4.434 -17.177 1.00 95.56 124 TYR A N 1
ATOM 980 C CA . TYR A 1 124 ? 0.494 4.500 -17.397 1.00 95.56 124 TYR A CA 1
ATOM 981 C C . TYR A 1 124 ? 1.193 3.151 -17.222 1.00 95.56 124 TYR A C 1
ATOM 983 O O . TYR A 1 124 ? 2.195 2.921 -17.886 1.00 95.56 124 TYR A O 1
ATOM 991 N N . SER A 1 125 ? 0.672 2.230 -16.407 1.00 96.88 125 SER A N 1
ATOM 992 C CA . SER A 1 125 ? 1.198 0.865 -16.314 1.00 96.88 125 SER A CA 1
ATOM 993 C C . SER A 1 125 ? 1.041 0.129 -17.637 1.00 96.88 125 SER A C 1
ATOM 995 O O . SER A 1 125 ? 1.990 -0.496 -18.095 1.00 96.88 125 SER A O 1
ATOM 997 N N . VAL A 1 126 ? -0.122 0.242 -18.285 1.00 96.25 126 VAL A N 1
ATOM 998 C CA . VAL A 1 126 ? -0.367 -0.393 -19.590 1.00 96.25 126 VAL A CA 1
ATOM 999 C C . VAL A 1 126 ? 0.538 0.202 -20.672 1.00 96.25 126 VAL A C 1
ATOM 1001 O O . VAL A 1 126 ? 1.132 -0.545 -21.446 1.00 96.25 126 VAL A O 1
ATOM 1004 N N . VAL A 1 127 ? 0.689 1.530 -20.698 1.00 94.81 127 VAL A N 1
ATOM 1005 C CA . VAL A 1 127 ? 1.613 2.210 -21.624 1.00 94.81 127 VAL A CA 1
ATOM 1006 C C . VAL A 1 127 ? 3.065 1.813 -21.342 1.00 94.81 127 VAL A C 1
ATOM 1008 O O . VAL A 1 127 ? 3.802 1.473 -22.261 1.00 94.81 127 VAL A O 1
ATOM 1011 N N . GLY A 1 128 ? 3.471 1.795 -20.072 1.00 93.25 128 GLY A N 1
ATOM 1012 C CA . GLY A 1 128 ? 4.818 1.419 -19.653 1.00 93.25 128 GLY A CA 1
ATOM 1013 C C . GLY A 1 128 ? 5.171 -0.015 -20.034 1.00 93.25 128 GLY A C 1
ATOM 1014 O O . GLY A 1 128 ? 6.273 -0.253 -20.510 1.00 93.25 128 GLY A O 1
ATOM 1015 N N . MET A 1 129 ? 4.228 -0.956 -19.927 1.00 93.44 129 MET A N 1
ATOM 1016 C CA . MET A 1 129 ? 4.431 -2.323 -20.418 1.00 93.44 129 MET A CA 1
ATOM 1017 C C . MET A 1 129 ? 4.647 -2.375 -21.931 1.00 93.44 129 MET A C 1
ATOM 1019 O O . MET A 1 129 ? 5.500 -3.109 -22.409 1.00 93.44 129 MET A O 1
ATOM 1023 N N . GLN A 1 130 ? 3.899 -1.589 -22.703 1.00 90.69 130 GLN A N 1
ATOM 1024 C CA . GLN A 1 130 ? 4.043 -1.589 -24.162 1.00 90.69 130 GLN A CA 1
ATOM 1025 C C . GLN A 1 130 ? 5.384 -1.001 -24.617 1.00 90.69 130 GLN A C 1
ATOM 1027 O O . GLN A 1 130 ? 5.907 -1.421 -25.644 1.00 90.69 130 GLN A O 1
ATOM 1032 N N . LEU A 1 131 ? 5.934 -0.047 -23.862 1.00 90.06 131 LEU A N 1
ATOM 1033 C CA . LEU A 1 131 ? 7.156 0.670 -24.231 1.00 90.06 131 LEU A CA 1
ATOM 1034 C C . LEU A 1 131 ? 8.429 0.079 -23.620 1.00 90.06 131 LEU A C 1
ATOM 1036 O O . LEU A 1 131 ? 9.475 0.103 -24.260 1.00 90.06 131 LEU A O 1
ATOM 1040 N N . PHE A 1 132 ? 8.360 -0.426 -22.387 1.00 91.31 132 PHE A N 1
ATOM 1041 C CA . PHE A 1 132 ? 9.542 -0.728 -21.576 1.00 91.31 132 PHE A CA 1
ATOM 1042 C C . PHE A 1 132 ? 9.621 -2.186 -21.104 1.00 91.31 132 PHE A C 1
ATOM 1044 O O . PHE A 1 132 ? 10.485 -2.508 -20.294 1.00 91.31 132 PHE A O 1
ATOM 1051 N N . THR A 1 133 ? 8.759 -3.088 -21.592 1.00 90.69 133 THR A N 1
ATOM 1052 C CA . THR A 1 133 ? 8.778 -4.501 -21.156 1.00 90.69 133 THR A CA 1
ATOM 1053 C C . THR A 1 133 ? 10.069 -5.241 -21.503 1.00 90.69 133 THR A C 1
ATOM 1055 O O . THR A 1 133 ? 10.392 -6.200 -20.813 1.00 90.69 133 THR A O 1
ATOM 1058 N N . PHE A 1 134 ? 10.782 -4.840 -22.560 1.00 89.31 134 PHE A N 1
ATOM 1059 C CA . PHE A 1 134 ? 12.017 -5.502 -23.002 1.00 89.31 134 PHE A CA 1
ATOM 1060 C C . PHE A 1 134 ? 13.278 -4.713 -22.655 1.00 89.31 134 PHE A C 1
ATOM 1062 O O . PHE A 1 134 ? 14.365 -5.145 -23.018 1.00 89.31 134 PHE A O 1
ATOM 1069 N N . VAL A 1 135 ? 13.157 -3.567 -21.977 1.00 90.94 135 VAL A N 1
ATOM 1070 C CA . VAL A 1 135 ? 14.317 -2.741 -21.623 1.00 90.94 135 VAL A CA 1
ATOM 1071 C C . VAL A 1 135 ? 15.263 -3.522 -20.716 1.00 90.94 135 VAL A C 1
ATOM 1073 O O . VAL A 1 135 ? 14.834 -4.182 -19.771 1.00 90.94 135 VAL A O 1
ATOM 1076 N N . MET A 1 136 ? 16.560 -3.428 -21.007 1.00 89.56 136 MET A N 1
ATOM 1077 C CA . MET A 1 136 ? 17.615 -4.040 -20.206 1.00 89.56 136 MET A CA 1
ATOM 1078 C C . MET A 1 136 ? 17.524 -3.616 -18.731 1.00 89.56 136 MET A C 1
ATOM 1080 O O . MET A 1 136 ? 17.406 -2.431 -18.421 1.00 89.56 136 MET A O 1
ATOM 1084 N N . HIS A 1 137 ? 17.638 -4.585 -17.820 1.00 91.88 137 HIS A N 1
ATOM 1085 C CA . HIS A 1 137 ? 17.678 -4.306 -16.387 1.00 91.88 137 HIS A CA 1
ATOM 1086 C C . HIS A 1 137 ? 18.957 -3.549 -15.990 1.00 91.88 137 HIS A C 1
ATOM 1088 O O . HIS A 1 137 ? 20.063 -3.908 -16.403 1.00 91.88 137 HIS A O 1
ATOM 1094 N N . GLY A 1 138 ? 18.785 -2.521 -15.165 1.00 89.50 138 GLY A N 1
ATOM 1095 C CA . GLY A 1 138 ? 19.823 -1.655 -14.620 1.00 89.50 138 GLY A CA 1
ATOM 1096 C C . GLY A 1 138 ? 19.666 -1.470 -13.109 1.00 89.50 138 GLY A C 1
ATOM 1097 O O . GLY A 1 138 ? 19.357 -2.417 -12.385 1.00 89.50 138 GLY A O 1
ATOM 1098 N N . GLU A 1 139 ? 19.908 -0.255 -12.615 1.00 89.75 139 GLU A N 1
ATOM 1099 C CA . GLU A 1 139 ? 19.796 0.062 -11.182 1.00 89.75 139 GLU A CA 1
ATOM 1100 C C . GLU A 1 139 ? 18.355 0.395 -10.757 1.00 89.75 139 GLU A C 1
ATOM 1102 O O . GLU A 1 139 ? 17.921 0.009 -9.672 1.00 89.75 139 GLU A O 1
ATOM 1107 N N . GLY A 1 140 ? 17.601 1.099 -11.603 1.00 89.88 140 GLY A N 1
ATOM 1108 C CA . GLY A 1 140 ? 16.210 1.483 -11.370 1.00 89.88 140 GLY A CA 1
ATOM 1109 C C . GLY A 1 140 ? 15.199 0.446 -11.866 1.00 89.88 140 GLY A C 1
ATOM 1110 O O . GLY A 1 140 ? 14.191 0.208 -11.194 1.00 89.88 140 GLY A O 1
ATOM 1111 N N . ILE A 1 141 ? 15.463 -0.183 -13.016 1.00 93.31 141 ILE A N 1
ATOM 1112 C CA . ILE A 1 141 ? 14.643 -1.269 -13.575 1.00 93.31 141 ILE A CA 1
ATOM 1113 C C . ILE A 1 141 ? 15.336 -2.603 -13.284 1.00 93.31 141 ILE A C 1
ATOM 1115 O O . ILE A 1 141 ? 16.350 -2.916 -13.891 1.00 93.31 141 ILE A O 1
ATOM 1119 N N . THR A 1 142 ? 14.790 -3.417 -12.381 1.00 92.62 142 THR A N 1
ATOM 1120 C CA . THR A 1 142 ? 15.390 -4.698 -11.937 1.00 92.62 142 THR A CA 1
ATOM 1121 C C . THR A 1 142 ? 14.423 -5.866 -12.130 1.00 92.62 142 THR A C 1
ATOM 1123 O O . THR A 1 142 ? 13.241 -5.643 -12.380 1.00 92.62 142 THR A O 1
ATOM 1126 N N . ASP A 1 143 ? 14.871 -7.107 -11.913 1.00 91.38 143 ASP A N 1
ATOM 1127 C CA . ASP A 1 143 ? 14.046 -8.328 -12.023 1.00 91.38 143 ASP A CA 1
ATOM 1128 C C . ASP A 1 143 ? 12.735 -8.288 -11.209 1.00 91.38 143 ASP A C 1
ATOM 1130 O O . ASP A 1 143 ? 11.769 -8.972 -11.530 1.00 91.38 143 ASP A O 1
ATOM 1134 N N . GLN A 1 144 ? 12.695 -7.519 -10.115 1.00 91.12 144 GLN A N 1
ATOM 1135 C CA . GLN A 1 144 ? 11.506 -7.382 -9.258 1.00 91.12 144 GLN A CA 1
ATOM 1136 C C . GLN A 1 144 ? 10.729 -6.082 -9.521 1.00 91.12 144 GLN A C 1
ATOM 1138 O O . GLN A 1 144 ? 9.557 -5.965 -9.159 1.00 91.12 144 GLN A O 1
ATOM 1143 N N . ARG A 1 145 ? 11.390 -5.085 -10.115 1.00 93.31 145 ARG A N 1
ATOM 1144 C CA . ARG A 1 145 ? 10.888 -3.725 -10.342 1.00 93.31 145 ARG A CA 1
ATOM 1145 C C . ARG A 1 145 ? 10.998 -3.409 -11.826 1.00 93.31 145 ARG A C 1
ATOM 1147 O O . ARG A 1 145 ? 11.959 -2.783 -12.259 1.00 93.31 145 ARG A O 1
ATOM 1154 N N . ASN A 1 146 ? 10.021 -3.865 -12.598 1.00 93.94 146 ASN A N 1
ATOM 1155 C CA . ASN A 1 146 ? 10.046 -3.786 -14.056 1.00 93.94 146 ASN A CA 1
ATOM 1156 C C . ASN A 1 146 ? 8.668 -3.464 -14.650 1.00 93.94 146 ASN A C 1
ATOM 1158 O O . ASN A 1 146 ? 7.674 -3.326 -13.934 1.00 93.94 146 ASN A O 1
ATOM 1162 N N . PHE A 1 147 ? 8.629 -3.377 -15.980 1.00 94.88 147 PHE A N 1
ATOM 1163 C CA . PHE A 1 147 ? 7.423 -3.184 -16.783 1.00 94.88 147 PHE A CA 1
ATOM 1164 C C . PHE A 1 147 ? 6.964 -4.475 -17.486 1.00 94.88 147 PHE A C 1
ATOM 1166 O O . PHE A 1 147 ? 6.326 -4.412 -18.529 1.00 94.88 147 PHE A O 1
ATOM 1173 N N . GLU A 1 148 ? 7.272 -5.654 -16.941 1.00 92.00 148 GLU A N 1
ATOM 1174 C CA . GLU A 1 148 ? 6.885 -6.938 -17.556 1.00 92.00 148 GLU A CA 1
ATOM 1175 C C . GLU A 1 148 ? 5.453 -7.356 -17.209 1.00 92.00 148 GLU A C 1
ATOM 1177 O O . GLU A 1 148 ? 4.780 -8.041 -17.980 1.00 92.00 148 GLU A O 1
ATOM 1182 N N . THR A 1 149 ? 4.957 -6.945 -16.038 1.00 93.94 149 THR A N 1
ATOM 1183 C CA . THR A 1 149 ? 3.594 -7.245 -15.586 1.00 93.94 149 THR A CA 1
ATOM 1184 C C . THR A 1 149 ? 2.882 -5.975 -15.154 1.00 93.94 149 THR A C 1
ATOM 1186 O O . THR A 1 149 ? 3.504 -5.027 -14.677 1.00 93.94 149 THR A O 1
ATOM 1189 N N . ILE A 1 150 ? 1.549 -5.968 -15.239 1.00 94.56 150 ILE A N 1
ATOM 1190 C CA . ILE A 1 150 ? 0.749 -4.804 -14.827 1.00 94.56 150 ILE A CA 1
ATOM 1191 C C . ILE A 1 150 ? 0.997 -4.485 -13.347 1.00 94.56 150 ILE A C 1
ATOM 1193 O O . ILE A 1 150 ? 1.067 -3.319 -12.972 1.00 94.56 150 ILE A O 1
ATOM 1197 N N . SER A 1 151 ? 1.162 -5.510 -12.502 1.00 95.19 151 SER A N 1
ATOM 1198 C CA . SER A 1 151 ? 1.385 -5.315 -11.068 1.00 95.19 151 SER A CA 1
ATOM 1199 C C . SER A 1 151 ? 2.772 -4.751 -10.769 1.00 95.19 151 SER A C 1
ATOM 1201 O O . SER A 1 151 ? 2.873 -3.842 -9.948 1.00 95.19 151 SER A O 1
ATOM 1203 N N . SER A 1 152 ? 3.829 -5.265 -11.407 1.00 95.12 152 SER A N 1
ATOM 1204 C CA . SER A 1 152 ? 5.183 -4.726 -11.223 1.00 95.12 152 SER A CA 1
ATOM 1205 C C . SER A 1 152 ? 5.278 -3.297 -11.761 1.00 95.12 152 SER A C 1
ATOM 1207 O O . SER A 1 152 ? 5.745 -2.415 -11.042 1.00 95.12 152 SER A O 1
ATOM 1209 N N . ALA A 1 153 ? 4.697 -3.031 -12.936 1.00 96.38 153 ALA A N 1
ATOM 1210 C CA . ALA A 1 153 ? 4.621 -1.697 -13.525 1.00 96.38 153 ALA A CA 1
ATOM 1211 C C . ALA A 1 153 ? 3.838 -0.709 -12.643 1.00 96.38 153 ALA A C 1
ATOM 1213 O O . ALA A 1 153 ? 4.253 0.434 -12.466 1.00 96.38 153 ALA A O 1
ATOM 1214 N N . ALA A 1 154 ? 2.706 -1.129 -12.069 1.00 96.62 154 ALA A N 1
ATOM 1215 C CA . ALA A 1 154 ? 1.904 -0.291 -11.179 1.00 96.62 154 ALA A CA 1
ATOM 1216 C C . ALA A 1 154 ? 2.637 0.045 -9.877 1.00 96.62 154 ALA A C 1
ATOM 1218 O O . ALA A 1 154 ? 2.595 1.192 -9.437 1.00 96.62 154 ALA A O 1
ATOM 1219 N N . LEU A 1 155 ? 3.335 -0.923 -9.277 1.00 95.88 155 LEU A N 1
ATOM 1220 C CA . LEU A 1 155 ? 4.136 -0.695 -8.071 1.00 95.88 155 LEU A CA 1
ATOM 1221 C C . LEU A 1 155 ? 5.344 0.208 -8.351 1.00 95.88 155 LEU A C 1
ATOM 1223 O O . LEU A 1 155 ? 5.626 1.104 -7.557 1.00 95.88 155 LEU A O 1
ATOM 1227 N N . LEU A 1 156 ? 6.010 0.023 -9.493 1.00 95.00 156 LEU A N 1
ATOM 1228 C CA . LEU A 1 156 ? 7.130 0.862 -9.915 1.00 95.00 156 LEU A CA 1
ATOM 1229 C C . LEU A 1 156 ? 6.689 2.312 -10.166 1.00 95.00 156 LEU A C 1
ATOM 1231 O O . LEU A 1 156 ? 7.320 3.252 -9.690 1.00 95.00 156 LEU A O 1
ATOM 1235 N N . LEU A 1 157 ? 5.559 2.510 -10.850 1.00 95.50 157 LEU A N 1
ATOM 1236 C CA . LEU A 1 157 ? 4.990 3.842 -11.067 1.00 95.50 157 LEU A CA 1
ATOM 1237 C C . LEU A 1 157 ? 4.465 4.471 -9.773 1.00 95.50 157 LEU A C 1
ATOM 1239 O O . LEU A 1 157 ? 4.571 5.684 -9.603 1.00 95.50 157 LEU A O 1
ATOM 1243 N N . PHE A 1 158 ? 3.939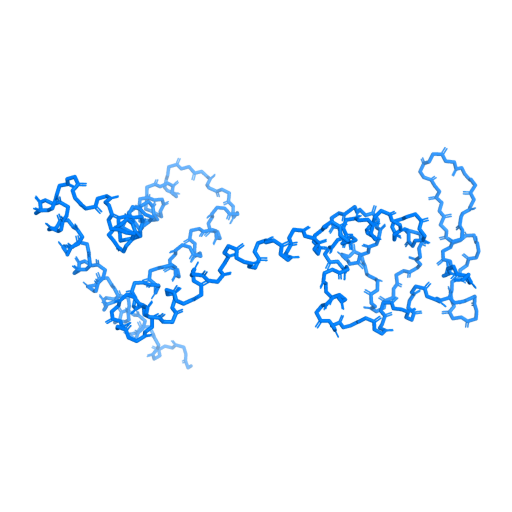 3.672 -8.843 1.00 94.88 158 PHE A N 1
ATOM 1244 C CA . PHE A 1 158 ? 3.573 4.157 -7.514 1.00 94.88 158 PHE A CA 1
ATOM 1245 C C . PHE A 1 158 ? 4.795 4.679 -6.746 1.00 94.88 158 PHE A C 1
ATOM 1247 O O . PHE A 1 158 ? 4.720 5.744 -6.137 1.00 94.88 158 PHE A O 1
ATOM 1254 N N . GLN A 1 159 ? 5.937 3.993 -6.834 1.00 94.31 159 GLN A N 1
ATOM 1255 C CA . GLN A 1 159 ? 7.196 4.486 -6.275 1.00 94.31 159 GLN A CA 1
ATOM 1256 C C . GLN A 1 159 ? 7.627 5.811 -6.931 1.00 94.31 159 GLN A C 1
ATOM 1258 O O . GLN A 1 159 ? 7.881 6.788 -6.220 1.00 94.31 159 GLN A O 1
ATOM 1263 N N . CYS A 1 160 ? 7.587 5.904 -8.267 1.00 93.88 160 CYS A N 1
ATOM 1264 C CA . CYS A 1 160 ? 7.858 7.156 -8.986 1.00 93.88 160 CYS A CA 1
ATOM 1265 C C . CYS A 1 160 ? 6.939 8.305 -8.541 1.00 93.88 160 CYS A C 1
ATOM 1267 O O . CYS A 1 160 ? 7.399 9.435 -8.390 1.00 93.88 160 CYS A O 1
ATOM 1269 N N . LEU A 1 161 ? 5.650 8.037 -8.295 1.00 93.94 161 LEU A N 1
ATOM 1270 C CA . LEU A 1 161 ? 4.692 9.042 -7.812 1.00 93.94 161 LEU A CA 1
ATOM 1271 C C . LEU A 1 161 ? 5.054 9.599 -6.434 1.00 93.94 161 LEU A C 1
ATOM 1273 O O . LEU A 1 161 ? 4.761 10.759 -6.151 1.00 93.94 161 LEU A O 1
ATOM 1277 N N . THR A 1 162 ? 5.696 8.798 -5.582 1.00 93.50 162 THR A N 1
ATOM 1278 C CA . THR A 1 162 ? 6.212 9.270 -4.288 1.00 93.50 162 THR A CA 1
ATOM 1279 C C . THR A 1 162 ? 7.510 10.076 -4.411 1.00 93.50 162 THR A C 1
ATOM 1281 O O . THR A 1 162 ? 7.998 10.601 -3.413 1.00 93.50 162 THR A O 1
ATOM 1284 N N . GLY A 1 163 ? 8.039 10.225 -5.632 1.00 92.69 163 GLY A N 1
ATOM 1285 C CA . GLY A 1 163 ? 9.280 10.941 -5.927 1.00 92.69 163 GLY A CA 1
ATOM 1286 C C . GLY A 1 163 ? 10.539 10.120 -5.665 1.00 92.69 163 GLY A C 1
ATOM 1287 O O . GLY A 1 163 ? 11.637 10.671 -5.703 1.00 92.69 163 GLY A O 1
ATOM 1288 N N . ASP A 1 164 ? 10.389 8.824 -5.404 1.00 93.81 164 ASP A N 1
ATOM 1289 C CA . ASP A 1 164 ? 11.495 7.940 -5.071 1.00 93.81 164 ASP A CA 1
ATOM 1290 C C . ASP A 1 164 ? 12.077 7.285 -6.333 1.00 93.81 164 ASP A C 1
ATOM 1292 O O . ASP A 1 164 ? 11.337 6.812 -7.194 1.00 93.81 164 ASP A O 1
ATOM 1296 N N . GLU A 1 165 ? 13.407 7.318 -6.456 1.00 92.19 165 GLU A N 1
ATOM 1297 C CA . GLU A 1 165 ? 14.233 6.685 -7.508 1.00 92.19 165 GLU A CA 1
ATOM 1298 C C . GLU A 1 165 ? 13.831 6.894 -8.986 1.00 92.19 165 GLU A C 1
ATOM 1300 O O . GLU A 1 165 ? 14.388 6.261 -9.886 1.00 92.19 165 GLU A O 1
ATOM 1305 N N . TRP A 1 166 ? 12.933 7.837 -9.278 1.00 92.94 166 TRP A N 1
ATOM 1306 C CA . TRP A 1 166 ? 12.447 8.119 -10.635 1.00 92.94 166 TRP A CA 1
ATOM 1307 C C . TRP A 1 166 ? 13.576 8.432 -11.632 1.00 92.94 166 TRP A C 1
ATOM 1309 O O . TRP A 1 166 ? 13.474 8.101 -12.812 1.00 92.94 166 TRP A O 1
ATOM 1319 N N . SER A 1 167 ? 14.667 9.048 -11.166 1.00 93.00 167 SER A N 1
ATOM 1320 C CA . SER A 1 167 ? 15.812 9.417 -12.001 1.00 93.00 167 SER A CA 1
ATOM 1321 C C . SER A 1 167 ? 16.597 8.205 -12.499 1.00 93.00 167 SER A C 1
ATOM 1323 O O . SER A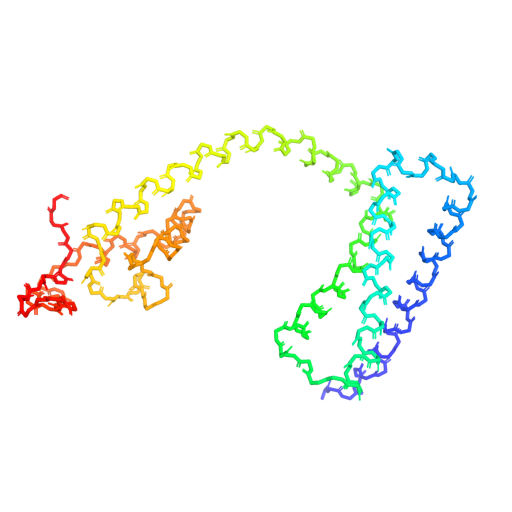 1 167 ? 17.096 8.235 -13.621 1.00 93.00 167 SER A O 1
ATOM 1325 N N . LEU A 1 168 ? 16.696 7.145 -11.689 1.00 92.88 168 LEU A N 1
ATOM 1326 C CA . LEU A 1 168 ? 17.354 5.893 -12.078 1.00 92.88 168 LEU A CA 1
ATOM 1327 C C . LEU A 1 168 ? 16.484 5.132 -13.077 1.00 92.88 168 LEU A C 1
ATOM 1329 O O . LEU A 1 168 ? 16.967 4.702 -14.118 1.00 92.88 168 LEU A O 1
ATOM 1333 N N . ILE A 1 169 ? 15.177 5.069 -12.813 1.00 93.12 169 ILE A N 1
ATOM 1334 C CA . ILE A 1 169 ? 14.206 4.437 -13.715 1.00 93.12 169 ILE A CA 1
ATOM 1335 C C . ILE A 1 169 ? 14.214 5.129 -15.084 1.00 93.12 169 ILE A C 1
ATOM 1337 O O . ILE A 1 169 ? 14.209 4.460 -16.110 1.00 93.12 169 ILE A O 1
ATOM 1341 N N . MET A 1 170 ? 14.281 6.463 -15.115 1.00 92.19 170 MET A N 1
ATOM 1342 C CA . MET A 1 170 ? 14.396 7.227 -16.360 1.00 92.19 170 MET A CA 1
ATOM 1343 C C . MET A 1 170 ? 15.724 6.967 -17.086 1.00 92.19 170 MET A C 1
ATOM 1345 O O . MET A 1 170 ? 15.741 6.882 -18.312 1.00 92.19 170 MET A O 1
ATOM 1349 N N . ALA A 1 171 ? 16.834 6.854 -16.351 1.00 91.19 171 ALA A N 1
ATOM 1350 C CA . ALA A 1 171 ? 18.142 6.579 -16.941 1.00 91.19 171 ALA A CA 1
ATOM 1351 C C . ALA A 1 171 ? 18.195 5.193 -17.601 1.00 91.19 171 ALA A C 1
ATOM 1353 O O . ALA A 1 171 ? 18.732 5.076 -18.704 1.00 91.19 171 ALA A O 1
ATOM 1354 N N . ASP A 1 172 ? 17.599 4.185 -16.963 1.00 92.12 172 ASP A N 1
ATOM 1355 C CA . ASP A 1 172 ? 17.509 2.825 -17.498 1.00 92.12 172 ASP A CA 1
ATOM 1356 C C . ASP A 1 172 ? 16.508 2.741 -18.658 1.00 92.12 172 ASP A C 1
ATOM 1358 O O . ASP A 1 172 ? 16.811 2.173 -19.704 1.00 92.12 172 ASP A O 1
ATOM 1362 N N . ALA A 1 173 ? 15.342 3.387 -18.534 1.00 91.00 173 ALA A N 1
ATOM 1363 C CA . ALA A 1 173 ? 14.338 3.444 -19.599 1.00 91.00 173 ALA A CA 1
ATOM 1364 C C . ALA A 1 173 ? 14.836 4.161 -20.867 1.00 91.00 173 ALA A C 1
ATOM 1366 O O . ALA A 1 173 ? 14.312 3.913 -21.951 1.00 91.00 173 ALA A O 1
ATOM 1367 N N . GLY A 1 174 ? 15.831 5.045 -20.737 1.00 89.94 174 GLY A N 1
ATOM 1368 C CA . GLY A 1 174 ? 16.477 5.777 -21.830 1.00 89.94 174 GLY A CA 1
ATOM 1369 C C . GLY A 1 174 ? 17.840 5.216 -22.249 1.00 89.94 174 GLY A C 1
ATOM 1370 O O . GLY A 1 174 ? 18.632 5.944 -22.856 1.00 89.94 174 GLY A O 1
ATOM 1371 N N . VAL A 1 175 ? 18.161 3.965 -21.894 1.00 89.94 175 VAL A N 1
ATOM 1372 C CA . VAL A 1 175 ? 19.463 3.359 -22.204 1.00 89.94 175 VAL A CA 1
ATOM 1373 C C . VAL A 1 175 ? 19.709 3.286 -23.718 1.00 89.94 175 VAL A C 1
ATOM 1375 O O . VAL A 1 175 ? 18.821 2.945 -24.498 1.00 89.94 175 VAL A O 1
ATOM 1378 N N . THR A 1 176 ? 20.933 3.613 -24.138 1.00 88.25 176 THR A N 1
ATOM 1379 C CA . THR A 1 176 ? 21.369 3.601 -25.545 1.00 88.25 176 THR A CA 1
ATOM 1380 C C . THR A 1 176 ? 22.447 2.555 -25.788 1.00 88.25 176 THR A C 1
ATOM 1382 O O . THR A 1 176 ? 23.083 2.086 -24.842 1.00 88.25 176 THR A O 1
ATOM 1385 N N . GLU A 1 177 ? 22.692 2.202 -27.055 1.00 86.06 177 GLU A N 1
ATOM 1386 C CA . GLU A 1 177 ? 23.678 1.169 -27.424 1.00 86.06 177 GLU A CA 1
ATOM 1387 C C . GLU A 1 177 ? 25.073 1.478 -26.859 1.00 86.06 177 GLU A C 1
ATOM 1389 O O . GLU A 1 177 ? 25.775 0.595 -26.371 1.00 86.06 177 GLU A O 1
ATOM 1394 N N . GLY A 1 178 ? 25.443 2.763 -26.802 1.00 82.31 178 GLY A N 1
ATOM 1395 C CA . GLY A 1 178 ? 26.703 3.216 -26.205 1.00 82.31 178 GLY A CA 1
ATOM 1396 C C . GLY A 1 178 ? 26.835 2.960 -24.697 1.00 82.31 178 GLY A C 1
ATOM 1397 O O . GLY A 1 178 ? 27.932 3.090 -24.160 1.00 82.31 178 GLY A O 1
ATOM 1398 N N . ARG A 1 179 ? 25.743 2.604 -24.008 1.00 81.12 179 ARG A N 1
ATOM 1399 C CA . ARG A 1 179 ? 25.714 2.227 -22.585 1.00 81.12 179 ARG A CA 1
ATOM 1400 C C . ARG A 1 179 ? 25.469 0.731 -22.351 1.00 81.12 179 ARG A C 1
ATOM 1402 O O . ARG A 1 179 ? 25.396 0.331 -21.194 1.00 81.12 179 ARG A O 1
ATOM 1409 N N . GLY A 1 180 ? 25.399 -0.087 -23.407 1.00 82.75 180 GLY A N 1
ATOM 1410 C CA . GLY A 1 180 ? 25.398 -1.552 -23.300 1.00 82.75 180 GLY A CA 1
ATOM 1411 C C . GLY A 1 180 ? 24.095 -2.271 -23.659 1.00 82.75 180 GLY A C 1
ATOM 1412 O O . GLY A 1 180 ? 24.066 -3.495 -23.556 1.00 82.75 180 GLY A O 1
ATOM 1413 N N . CYS A 1 181 ? 23.044 -1.570 -24.102 1.00 87.38 181 CYS A N 1
ATOM 1414 C CA . CYS A 1 181 ? 21.875 -2.240 -24.688 1.00 87.38 181 CYS A CA 1
ATOM 1415 C C . CYS A 1 181 ? 22.173 -2.726 -26.121 1.00 87.38 181 CYS A C 1
ATOM 1417 O O . CYS A 1 181 ? 23.090 -2.232 -26.779 1.00 87.38 181 CYS A O 1
ATOM 1419 N N . SER A 1 182 ? 21.403 -3.701 -26.600 1.00 88.06 182 SER A N 1
ATOM 1420 C CA . SER A 1 182 ? 21.517 -4.309 -27.925 1.00 88.06 182 SER A CA 1
ATOM 1421 C C . SER A 1 182 ? 20.176 -4.245 -28.676 1.00 88.06 182 SER A C 1
ATOM 1423 O O . SER A 1 182 ? 19.137 -4.622 -28.118 1.00 88.06 182 SER A O 1
ATOM 1425 N N . PRO A 1 183 ? 20.165 -3.833 -29.957 1.00 84.44 183 PRO A N 1
ATOM 1426 C CA . PRO A 1 183 ? 18.957 -3.831 -30.782 1.00 84.44 183 PRO A CA 1
ATOM 1427 C C . PRO A 1 183 ? 18.376 -5.232 -31.025 1.00 84.44 183 PRO A C 1
ATOM 1429 O O . PRO A 1 183 ? 17.188 -5.332 -31.309 1.00 84.44 183 PRO A O 1
ATOM 1432 N N . ASP A 1 184 ? 19.167 -6.287 -30.809 1.00 83.88 184 ASP A N 1
ATOM 1433 C CA . ASP A 1 184 ? 18.737 -7.690 -30.883 1.00 83.88 184 ASP A CA 1
ATOM 1434 C C . ASP A 1 184 ? 18.797 -8.389 -29.507 1.00 83.88 184 ASP A C 1
ATOM 1436 O O . ASP A 1 184 ? 19.082 -9.582 -29.392 1.00 83.88 184 ASP A O 1
ATOM 1440 N N . GLY A 1 185 ? 18.643 -7.617 -28.427 1.00 79.62 185 GLY A N 1
ATOM 1441 C CA . GLY A 1 185 ? 18.959 -8.047 -27.063 1.00 79.62 185 GLY A CA 1
ATOM 1442 C C . GLY A 1 185 ? 17.883 -8.853 -26.328 1.00 79.62 185 GLY A C 1
ATOM 1443 O O . GLY A 1 185 ? 18.170 -9.375 -25.251 1.00 79.62 185 GLY A O 1
ATOM 1444 N N . ALA A 1 186 ? 16.668 -8.959 -26.867 1.00 80.31 186 ALA A N 1
ATOM 1445 C CA . ALA A 1 186 ? 15.575 -9.740 -26.295 1.00 80.31 186 ALA A CA 1
ATOM 1446 C C . ALA A 1 186 ? 14.922 -10.638 -27.361 1.00 80.31 186 ALA A C 1
ATOM 1448 O O . ALA A 1 186 ? 14.981 -10.360 -28.555 1.00 80.31 186 ALA A O 1
ATOM 1449 N N . THR A 1 187 ? 14.301 -11.739 -26.935 1.00 79.38 187 THR A N 1
ATOM 1450 C CA . THR A 1 187 ? 13.585 -12.672 -27.823 1.00 79.38 187 THR A CA 1
ATOM 1451 C C . THR A 1 187 ? 12.167 -12.875 -27.320 1.00 79.38 187 THR A C 1
ATOM 1453 O O . THR A 1 187 ? 11.924 -12.995 -26.117 1.00 79.38 187 THR A O 1
ATOM 1456 N N . LEU A 1 188 ? 11.210 -12.878 -28.244 1.00 79.94 188 LEU A N 1
ATOM 1457 C CA . LEU A 1 188 ? 9.811 -13.090 -27.908 1.00 79.94 188 LEU A CA 1
ATOM 1458 C C . LEU A 1 188 ? 9.555 -14.586 -27.658 1.00 79.94 188 LEU A C 1
ATOM 1460 O O . LEU A 1 188 ? 10.029 -15.430 -28.414 1.00 79.94 188 LEU A O 1
ATOM 1464 N N . PRO A 1 189 ? 8.726 -14.954 -26.666 1.00 74.31 189 PRO A N 1
ATOM 1465 C CA . PRO A 1 189 ? 8.427 -16.360 -26.377 1.00 74.31 189 PRO A CA 1
ATOM 1466 C C . PRO A 1 189 ? 7.650 -17.080 -27.496 1.00 74.31 189 PRO A C 1
ATOM 1468 O O . PRO A 1 189 ? 7.507 -18.300 -27.450 1.00 74.31 189 PRO A O 1
ATOM 1471 N N . PHE A 1 190 ? 7.133 -16.342 -28.487 1.00 80.06 190 PHE A N 1
ATOM 1472 C CA . PHE A 1 190 ? 6.305 -16.867 -29.581 1.00 80.06 190 PHE A CA 1
ATOM 1473 C C . PHE A 1 190 ? 6.848 -16.558 -30.984 1.00 80.06 190 PHE A C 1
ATOM 1475 O O . PHE A 1 190 ? 6.204 -16.912 -31.970 1.00 80.06 190 PHE A O 1
ATOM 1482 N N . SER A 1 191 ? 8.004 -15.903 -31.091 1.00 77.38 191 SER A N 1
ATOM 1483 C CA . SER A 1 191 ? 8.648 -15.608 -32.371 1.00 77.38 191 SER A CA 1
ATOM 1484 C C . SER A 1 191 ? 10.157 -15.516 -32.194 1.00 77.38 191 SER A C 1
ATOM 1486 O O . SER A 1 191 ? 10.626 -14.815 -31.304 1.00 77.38 191 SER A O 1
ATOM 1488 N N . ASP A 1 192 ? 10.905 -16.149 -33.096 1.00 75.69 192 ASP A N 1
ATOM 1489 C CA . ASP A 1 192 ? 12.375 -16.086 -33.130 1.00 75.69 192 ASP A CA 1
ATOM 1490 C C . ASP A 1 192 ? 12.911 -14.733 -33.639 1.00 75.69 192 ASP A C 1
ATOM 1492 O O . ASP A 1 192 ? 14.114 -14.572 -33.842 1.00 75.69 192 ASP A O 1
ATOM 1496 N N . GLU A 1 193 ? 12.029 -13.754 -33.872 1.00 80.06 193 GLU A N 1
ATOM 1497 C CA . GLU A 1 193 ? 12.441 -12.401 -34.224 1.00 80.06 193 GLU A CA 1
ATOM 1498 C C . GLU A 1 193 ? 13.032 -11.692 -32.995 1.00 80.06 193 GLU A C 1
ATOM 1500 O O . GLU A 1 193 ? 12.376 -11.628 -31.944 1.00 80.06 193 GLU A O 1
ATOM 1505 N N . PRO A 1 194 ? 14.264 -11.167 -33.106 1.00 78.94 194 PRO A N 1
ATOM 1506 C CA . PRO A 1 194 ? 14.876 -10.411 -32.031 1.00 78.94 194 PRO A CA 1
ATOM 1507 C C . PRO A 1 194 ? 14.156 -9.070 -31.851 1.00 78.94 194 PRO A C 1
ATOM 1509 O O . PRO A 1 194 ? 13.747 -8.415 -32.810 1.00 78.94 194 PRO A O 1
ATOM 1512 N N . VAL A 1 195 ? 14.002 -8.663 -30.595 1.00 85.25 195 VAL A N 1
ATOM 1513 C CA . VAL A 1 195 ? 13.454 -7.369 -30.190 1.00 85.25 195 VAL A CA 1
ATOM 1514 C C . VAL A 1 195 ? 14.515 -6.571 -29.443 1.00 85.25 195 VAL A C 1
ATOM 1516 O O . VAL A 1 195 ? 15.333 -7.115 -28.697 1.00 85.25 195 VAL A O 1
ATOM 1519 N N . SER A 1 196 ? 14.487 -5.256 -29.644 1.00 86.81 196 SER A N 1
ATOM 1520 C CA . SER A 1 196 ? 15.419 -4.339 -28.995 1.00 86.81 196 SER A CA 1
ATOM 1521 C C . SER A 1 196 ? 15.189 -4.297 -27.493 1.00 86.81 196 SER A C 1
ATOM 1523 O O . SER A 1 196 ? 14.055 -4.141 -27.038 1.00 86.81 196 SER A O 1
ATOM 1525 N N . ASN A 1 197 ? 16.281 -4.390 -26.730 1.00 89.31 197 ASN A N 1
ATOM 1526 C CA . ASN A 1 197 ? 16.272 -4.144 -25.289 1.00 89.31 197 ASN A CA 1
ATOM 1527 C C . ASN A 1 197 ? 16.771 -2.733 -24.923 1.00 89.31 197 ASN A C 1
ATOM 1529 O O . ASN A 1 197 ? 17.053 -2.443 -23.757 1.00 89.31 197 ASN A O 1
ATOM 1533 N N . CYS A 1 198 ? 16.907 -1.862 -25.926 1.00 89.56 198 CYS A N 1
ATOM 1534 C CA . CYS A 1 198 ? 17.256 -0.465 -25.738 1.00 89.56 198 CYS A CA 1
ATOM 1535 C C . CYS A 1 198 ? 16.041 0.370 -25.334 1.00 89.56 198 CYS A C 1
ATOM 1537 O O . CYS A 1 198 ? 14.895 0.043 -25.640 1.00 89.56 198 CYS A O 1
ATOM 1539 N N . GLY A 1 199 ? 16.313 1.490 -24.668 1.00 82.12 199 GLY A N 1
ATOM 1540 C CA . GLY A 1 199 ? 15.301 2.479 -24.349 1.00 82.12 199 GLY A CA 1
ATOM 1541 C C . GLY A 1 199 ? 14.690 3.095 -25.606 1.00 82.12 199 GLY A C 1
ATOM 1542 O O . GLY A 1 199 ? 15.395 3.415 -26.567 1.00 82.12 199 GLY A O 1
ATOM 1543 N N . SER A 1 200 ? 13.374 3.295 -25.591 1.00 71.06 200 SER A N 1
ATOM 1544 C CA . SER A 1 200 ? 12.661 4.004 -26.655 1.00 71.06 200 SER A CA 1
ATOM 1545 C C . SER A 1 200 ? 13.163 5.455 -26.751 1.00 71.06 200 SER A C 1
ATOM 1547 O O . SER A 1 200 ? 13.046 6.211 -25.793 1.00 71.06 200 SER A O 1
ATOM 1549 N N . GLN A 1 201 ? 13.717 5.847 -27.906 1.00 58.72 201 GLN A N 1
ATOM 1550 C CA . GLN A 1 201 ? 14.285 7.186 -28.175 1.00 58.72 201 GLN A CA 1
ATOM 1551 C C . GLN A 1 201 ? 13.231 8.269 -28.508 1.00 58.72 201 GLN A C 1
ATOM 1553 O O . GLN A 1 201 ? 13.608 9.367 -28.921 1.00 58.72 201 GLN A O 1
ATOM 1558 N N . TYR A 1 202 ? 11.936 7.955 -28.405 1.00 47.06 202 TYR A N 1
ATOM 1559 C CA . TYR A 1 202 ? 10.839 8.876 -28.736 1.00 47.06 202 TYR A CA 1
ATOM 1560 C C . TYR A 1 202 ? 10.516 9.857 -27.609 1.00 47.06 202 TYR A C 1
ATOM 1562 O O . TYR A 1 202 ? 10.425 9.409 -26.444 1.00 47.06 202 TYR A O 1
#

Secondary structure (DSSP, 8-state):
--TTTHHHHHHHHHHHHHHHHHHHHHHHHHHHHHTTGGGG-HHHHHHHHHHHHHHHHHHIIIIIHHHS---HHHHHHHHHHHHHTTHHHHHH-HHHHHHHHHHHHHHHHHHHHHHHHHHHHHHHHHHHHHHHTTPPP-SSSBTTBSSSSHHHHHHHHHHHHTTSSHHHHHHHHT--GGGT--TT-EEETTEEEEE--SPP--

Radius of gyration: 25.77 Å; chains: 1; bounding box: 54×44×67 Å

Foldseek 3Di:
DCVVCVVVVVVVVVVLVVVLVVLVVVLVVCCVPCPPVLVVDVLSVLSVVLNVLVVVLVCCVPPVVVPHDDDPVVVVVSVVSVVVSVVVVCVVDPVSVVVVVVVVVCVVVVVVVVVVVLVVLQVVLVVQLVFQLLADDDDLDHPQQGSVDSVSSSVSVVCVVVVHPVVVVVPSLQADVVNPWDQQRDADPVDRGGHTNHHDPD

InterPro domains:
  IPR005821 Ion transport domain [PF00520] (13-174)
  IPR027359 Voltage-dependent channel domain superfamily [G3DSA:1.20.120.350] (2-97)
  IPR043203 Voltage-gated cation channel calcium and sodium [PTHR10037] (17-198)